Protein AF-A0A285QFI1-F1 (afdb_monomer_lite)

Foldseek 3Di:
DDDPPDDLLDAQLPQWDFDQDPNATWTARPVVRDTANDSQCCCQCVQLVHDPDPRHNDLVVLLLLLLVLLLCLQPQADQPQLCCLQRVVVDPVVVVVVLVSCCVSQQWPCDPPDSSNIHGDSNVLSSSQRSLVPRDPVQVVFAPPPDGSNCLSCQLNDPDDNVVSLVRNVVRCVRGQWDWDWDADPNWTKIFIWGFDPDPDRDIDTLEMDTDPDPVVSSVLSSVVSSVSSCRSVLVVQSVPPNRVRSVVSSVSSVVSRPDPSDPDPPPPVVVVVPPDDD

Radius of gyration: 21.51 Å; chains: 1; bounding box: 50×77×57 Å

Sequence (279 aa):
MRREHIDHELPWGYWLRAQLVDGKPMLVDDETGERWATLRQAFWCGRLGMPDGFNAPPDAQLELLHAVLALRARRGTIDSREERSDLFEGSWLFRANFLDWLGGVGILTAPPDVYHKAELTPEGWSALAMLHATRPDAVKTRRPSGMTVQDLVSLGLGPDPREERLAEVERVVAGWDAAFLRQVDAGRHSVVLVERGRGPVPTRQTVWALAFAAERERDDFYEWLCVRLDRWHAWSEHASSYNSRELTHKLLVVLASSLQPSGIDRPAMVEALGRAAPP

Structure (mmCIF, N/CA/C/O backbone):
data_AF-A0A285QFI1-F1
#
_entry.id   AF-A0A285QFI1-F1
#
loop_
_atom_site.group_PDB
_atom_site.id
_atom_site.type_symbol
_atom_site.label_atom_id
_atom_site.label_alt_id
_atom_site.label_comp_id
_atom_site.label_asym_id
_atom_site.label_entity_id
_atom_site.label_seq_id
_atom_site.pdbx_PDB_ins_code
_atom_site.Cartn_x
_atom_site.Cartn_y
_atom_site.Cartn_z
_atom_site.occupancy
_atom_site.B_iso_or_equiv
_atom_site.auth_seq_id
_atom_site.auth_comp_id
_atom_site.auth_asym_id
_atom_site.auth_atom_id
_atom_site.pdbx_PDB_model_num
ATOM 1 N N . MET A 1 1 ? -11.645 12.578 17.583 1.00 52.38 1 MET A N 1
ATOM 2 C CA . MET A 1 1 ? -11.378 12.904 19.002 1.00 52.38 1 MET A CA 1
ATOM 3 C C . MET A 1 1 ? -10.224 12.011 19.443 1.00 52.38 1 MET A C 1
ATOM 5 O O . MET A 1 1 ? -10.295 10.820 19.166 1.00 52.38 1 MET A O 1
ATOM 9 N N . ARG A 1 2 ? -9.124 12.563 19.972 1.00 60.56 2 ARG A N 1
ATOM 10 C CA . ARG A 1 2 ? -7.959 11.762 20.397 1.00 60.56 2 ARG A CA 1
ATOM 11 C C . ARG A 1 2 ? -8.334 11.013 21.678 1.00 60.56 2 ARG A C 1
ATOM 13 O O . ARG A 1 2 ? -8.903 11.629 22.571 1.00 60.56 2 ARG A O 1
ATOM 20 N N . ARG A 1 3 ? -8.080 9.706 21.733 1.00 71.06 3 ARG A N 1
ATOM 21 C CA . ARG A 1 3 ? -8.341 8.876 22.916 1.00 71.06 3 ARG A CA 1
ATOM 22 C C . ARG A 1 3 ? -7.085 8.890 23.777 1.00 71.06 3 ARG A C 1
ATOM 24 O O . ARG A 1 3 ? -6.055 8.398 23.334 1.00 71.06 3 ARG A O 1
ATOM 31 N N . GLU A 1 4 ? -7.159 9.519 24.944 1.00 73.19 4 GLU A N 1
ATOM 32 C CA . GLU A 1 4 ? -5.987 9.786 25.795 1.00 73.19 4 GLU A CA 1
ATOM 33 C C . GLU A 1 4 ? -5.389 8.518 26.421 1.00 73.19 4 GLU A C 1
ATOM 35 O O . GLU A 1 4 ? -4.234 8.532 26.835 1.00 73.19 4 GLU A O 1
ATOM 40 N N . HIS A 1 5 ? -6.142 7.415 26.444 1.00 79.75 5 HIS A N 1
ATOM 41 C CA . HIS A 1 5 ? -5.705 6.133 26.996 1.00 79.75 5 HIS A CA 1
ATOM 42 C C . HIS A 1 5 ? -4.936 5.236 26.025 1.00 79.75 5 HIS A C 1
ATOM 44 O O . HIS A 1 5 ? -4.428 4.186 26.421 1.00 79.75 5 HIS A O 1
ATOM 50 N N . ILE A 1 6 ? -4.854 5.634 24.753 1.00 82.00 6 ILE A N 1
ATOM 51 C CA . ILE A 1 6 ? -4.163 4.869 23.718 1.00 82.00 6 ILE A CA 1
ATOM 52 C C . ILE A 1 6 ? -2.718 5.351 23.599 1.00 82.00 6 ILE A C 1
ATOM 54 O O . ILE A 1 6 ? -2.450 6.473 23.175 1.00 82.00 6 ILE A O 1
ATOM 58 N N . ASP A 1 7 ? -1.786 4.455 23.898 1.00 84.25 7 ASP A N 1
ATOM 59 C CA . ASP A 1 7 ? -0.372 4.588 23.592 1.00 84.25 7 ASP A CA 1
ATOM 60 C C . ASP A 1 7 ? -0.132 4.275 22.109 1.00 84.25 7 ASP A C 1
ATOM 62 O O . ASP A 1 7 ? -0.308 3.152 21.628 1.00 84.25 7 ASP A O 1
ATOM 66 N N . HIS A 1 8 ? 0.261 5.305 21.372 1.00 82.19 8 HIS A N 1
ATOM 67 C CA . HIS A 1 8 ? 0.477 5.251 19.933 1.00 82.19 8 HIS A CA 1
ATOM 68 C C . HIS A 1 8 ? 1.798 4.580 19.522 1.00 82.19 8 HIS A C 1
ATOM 70 O O . HIS A 1 8 ? 1.987 4.331 18.331 1.00 82.19 8 HIS A O 1
ATOM 76 N N . GLU A 1 9 ? 2.681 4.268 20.476 1.00 82.12 9 GLU A N 1
ATOM 77 C CA . GLU A 1 9 ? 3.918 3.505 20.244 1.00 82.12 9 GLU A CA 1
ATOM 78 C C . GLU A 1 9 ? 3.682 1.984 20.270 1.00 82.12 9 GLU A C 1
ATOM 80 O O . GLU A 1 9 ? 4.528 1.201 19.833 1.00 82.12 9 GLU A O 1
ATOM 85 N N . LEU A 1 10 ? 2.525 1.539 20.770 1.00 85.56 10 LEU A N 1
ATOM 86 C CA . LEU A 1 10 ? 2.178 0.124 20.862 1.00 85.56 10 LEU A CA 1
ATOM 87 C C . LEU A 1 10 ? 1.450 -0.390 19.602 1.00 85.56 10 LEU A C 1
ATOM 89 O O . LEU A 1 10 ? 0.867 0.384 18.828 1.00 85.56 10 LEU A O 1
ATOM 93 N N . PRO A 1 11 ? 1.446 -1.721 19.369 1.00 86.00 11 PRO A N 1
ATOM 94 C CA . PRO A 1 11 ? 0.709 -2.319 18.261 1.00 86.00 11 PRO A CA 1
ATOM 95 C C . PRO A 1 11 ? -0.775 -1.945 18.270 1.00 86.00 11 PRO A C 1
ATOM 97 O O . PRO A 1 11 ? -1.434 -1.932 19.312 1.00 86.00 11 PRO A O 1
ATOM 100 N N . TRP A 1 12 ? -1.321 -1.672 17.087 1.00 90.75 12 TRP A N 1
ATOM 101 C CA . TRP A 1 12 ? -2.686 -1.186 16.958 1.00 90.75 12 TRP A CA 1
ATOM 102 C C . TRP A 1 12 ? -3.686 -2.203 17.508 1.00 90.75 12 TRP A C 1
ATOM 104 O O . TRP A 1 12 ? -3.677 -3.374 17.126 1.00 90.75 12 TRP A O 1
ATOM 114 N N . GLY A 1 13 ? -4.575 -1.736 18.384 1.00 88.12 13 GLY A N 1
ATOM 115 C CA . GLY A 1 13 ? -5.553 -2.572 19.067 1.00 88.12 13 GLY A CA 1
ATOM 116 C C . GLY A 1 13 ? -5.040 -3.253 20.338 1.00 88.12 13 GLY A C 1
ATOM 117 O O . GLY A 1 13 ? -5.755 -4.106 20.853 1.00 88.12 13 GLY A O 1
ATOM 118 N N . TYR A 1 14 ? -3.863 -2.896 20.877 1.00 90.00 14 TYR A N 1
ATOM 119 C CA . TYR A 1 14 ? -3.366 -3.473 22.141 1.00 90.00 14 TYR A CA 1
ATOM 120 C C . TYR A 1 14 ? -4.337 -3.276 23.326 1.00 90.00 14 TYR A C 1
ATOM 122 O O . TYR A 1 14 ? -4.347 -4.088 24.252 1.00 90.00 14 TYR A O 1
ATOM 130 N N . TRP A 1 15 ? -5.149 -2.213 23.295 1.00 90.69 15 TRP A N 1
ATOM 131 C CA . TRP A 1 15 ? -6.162 -1.896 24.310 1.00 90.69 15 TRP A CA 1
ATOM 132 C C . TRP A 1 15 ? -7.495 -2.628 24.084 1.00 90.69 15 TRP A C 1
ATOM 134 O O . TRP A 1 15 ? -8.373 -2.579 24.941 1.00 90.69 15 TRP A O 1
ATOM 144 N N . LEU A 1 16 ? -7.667 -3.312 22.947 1.00 93.12 16 LEU A N 1
ATOM 145 C CA . LEU A 1 16 ? -8.897 -4.030 22.624 1.00 93.12 16 LEU A CA 1
ATOM 146 C C . LEU A 1 16 ? -8.868 -5.446 23.203 1.00 93.12 16 LEU A C 1
ATOM 148 O O . LEU A 1 16 ? -7.907 -6.200 23.027 1.00 93.12 16 LEU A O 1
ATOM 152 N N . ARG A 1 17 ? -9.968 -5.849 23.838 1.00 92.81 17 ARG A N 1
ATOM 153 C CA . ARG A 1 17 ? -10.174 -7.214 24.332 1.00 92.81 17 ARG A CA 1
ATOM 154 C C . ARG A 1 17 ? -11.176 -7.958 23.469 1.00 92.81 17 ARG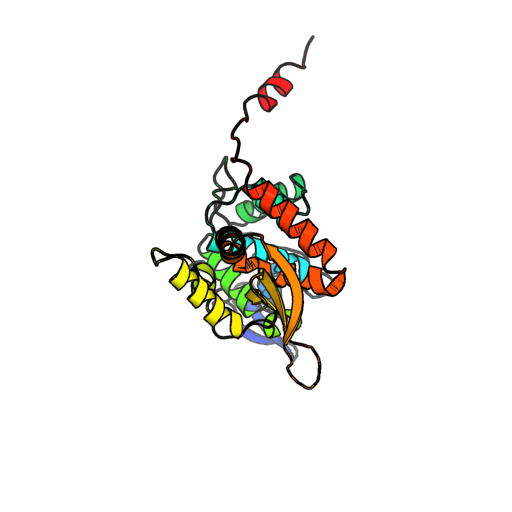 A C 1
ATOM 156 O O . ARG A 1 17 ? -12.244 -7.444 23.155 1.00 92.81 17 ARG A O 1
ATOM 163 N N . ALA A 1 18 ? -10.853 -9.200 23.123 1.00 92.69 18 ALA A N 1
ATOM 164 C CA . ALA A 1 18 ? -11.824 -10.104 22.526 1.00 92.69 18 ALA A CA 1
ATOM 165 C C . ALA A 1 18 ? -12.779 -10.612 23.616 1.00 92.69 18 ALA A C 1
ATOM 167 O O . ALA A 1 18 ? -12.343 -11.250 24.575 1.00 92.69 18 ALA A O 1
ATOM 168 N N . GLN A 1 19 ? -14.073 -10.337 23.467 1.00 93.12 19 GLN A N 1
ATOM 169 C CA . GLN A 1 19 ? -15.119 -10.763 24.396 1.00 93.12 19 GLN A CA 1
ATOM 170 C C . GLN A 1 19 ? -16.313 -11.344 23.634 1.00 93.12 19 GLN A C 1
ATOM 172 O O . GLN A 1 19 ? -16.557 -11.002 22.478 1.00 93.12 19 GLN A O 1
ATOM 177 N N . LEU A 1 20 ? -17.078 -12.223 24.283 1.00 91.62 20 LEU A N 1
ATOM 178 C CA . LEU A 1 20 ? -18.355 -12.693 23.750 1.00 91.62 20 LEU A CA 1
ATOM 179 C C . LEU A 1 20 ? -19.467 -11.736 24.182 1.00 91.62 20 LEU A C 1
ATOM 181 O O . LEU A 1 20 ? -19.766 -11.622 25.367 1.00 91.62 20 LEU A O 1
ATOM 185 N N . VAL A 1 21 ? -20.101 -11.089 23.210 1.00 86.88 21 VAL A N 1
ATOM 186 C CA . VAL A 1 21 ? -21.247 -10.197 23.409 1.00 86.88 21 VAL A CA 1
ATOM 187 C C . VAL A 1 21 ? -22.411 -10.770 22.616 1.00 86.88 21 VAL A C 1
ATOM 189 O O . VAL A 1 21 ? -22.289 -10.984 21.411 1.00 86.88 21 VAL A O 1
ATOM 192 N N . ASP A 1 22 ? -23.514 -11.091 23.293 1.00 88.88 22 ASP A N 1
ATOM 193 C CA . ASP A 1 22 ? -24.689 -11.740 22.691 1.00 88.88 22 ASP A CA 1
ATOM 194 C C . ASP A 1 22 ? -24.331 -12.999 21.873 1.00 88.88 22 ASP A C 1
ATOM 196 O O . ASP A 1 22 ? -24.860 -13.258 20.791 1.00 88.88 22 ASP A O 1
ATOM 200 N N . GLY A 1 23 ? -23.365 -13.776 22.380 1.00 88.75 23 GLY A N 1
ATOM 201 C CA . GLY A 1 23 ? -22.870 -15.000 21.743 1.00 88.75 23 GLY A CA 1
ATOM 202 C C . GLY A 1 23 ? -21.947 -14.784 20.537 1.00 88.75 23 GLY A C 1
ATOM 203 O O . GLY A 1 23 ? -21.565 -15.762 19.897 1.00 88.75 23 GLY A O 1
ATOM 204 N N . LYS A 1 24 ? -21.564 -13.541 20.219 1.00 88.38 24 LYS A N 1
ATOM 205 C CA . LYS A 1 24 ? -20.667 -13.212 19.101 1.00 88.38 24 LYS A CA 1
ATOM 206 C C . LYS A 1 24 ? -19.325 -12.668 19.605 1.00 88.38 24 LYS A C 1
ATOM 208 O O . LYS A 1 24 ? -19.320 -11.853 20.527 1.00 88.38 24 LYS A O 1
ATOM 213 N N . PRO A 1 25 ? -18.189 -13.079 19.012 1.00 91.12 25 PRO A N 1
ATOM 214 C CA . PRO A 1 25 ? -16.888 -12.525 19.366 1.00 91.12 25 PRO A CA 1
ATOM 215 C C . PRO A 1 25 ? -16.797 -11.081 18.875 1.00 91.12 25 PRO A C 1
ATOM 217 O O . PRO A 1 25 ? -16.878 -10.838 17.676 1.00 91.12 25 PRO A O 1
ATOM 220 N N . MET A 1 26 ? -16.628 -10.141 19.798 1.00 93.44 26 MET A N 1
ATOM 221 C CA . MET A 1 26 ? -16.461 -8.712 19.544 1.00 93.44 26 MET A CA 1
ATOM 222 C C . MET A 1 26 ? -15.136 -8.233 20.135 1.00 93.44 26 MET A C 1
ATOM 224 O O . MET A 1 26 ? -14.655 -8.768 21.134 1.00 93.44 26 MET A O 1
ATOM 228 N N . LEU A 1 27 ? -14.564 -7.200 19.529 1.00 93.94 27 LEU A N 1
ATOM 229 C CA . LEU A 1 27 ? -13.494 -6.409 20.120 1.00 93.94 27 LEU A CA 1
ATOM 230 C C . LEU A 1 27 ? -14.120 -5.306 20.960 1.00 93.94 27 LEU A C 1
ATOM 232 O O . LEU A 1 27 ? -14.958 -4.563 20.452 1.00 93.94 27 LEU A O 1
ATOM 236 N N . VAL A 1 28 ? -13.715 -5.216 22.220 1.00 93.50 28 VAL A N 1
ATOM 237 C CA . VAL A 1 28 ? -14.240 -4.264 23.197 1.00 93.50 28 VAL A CA 1
ATOM 238 C C . VAL A 1 28 ? -13.109 -3.364 23.673 1.00 93.50 28 VAL A C 1
ATOM 240 O O . VAL A 1 28 ? -12.028 -3.854 24.002 1.00 93.50 28 VAL A O 1
ATOM 243 N N . ASP A 1 29 ? -13.353 -2.058 23.680 1.00 93.31 29 ASP A N 1
ATOM 244 C CA . ASP A 1 29 ? -12.525 -1.090 24.402 1.00 93.31 29 ASP A CA 1
ATOM 245 C C . ASP A 1 29 ? -13.041 -1.043 25.845 1.00 93.31 29 ASP A C 1
ATOM 247 O O . ASP A 1 29 ? -14.157 -0.584 26.083 1.00 93.31 29 ASP A O 1
ATOM 251 N N . ASP A 1 30 ? -12.276 -1.589 26.795 1.00 85.94 30 ASP A N 1
ATOM 252 C CA . ASP A 1 30 ? -12.717 -1.709 28.194 1.00 85.94 30 ASP A CA 1
ATOM 253 C C . ASP A 1 30 ? -12.947 -0.336 28.851 1.00 85.94 30 ASP A C 1
ATOM 255 O O . ASP A 1 30 ? -13.728 -0.235 29.798 1.00 85.94 30 ASP A O 1
ATOM 259 N N . GLU A 1 31 ? -12.306 0.722 28.347 1.00 88.31 31 GLU A N 1
ATOM 260 C CA . GLU A 1 31 ? -12.436 2.067 28.907 1.00 88.31 31 GLU A CA 1
ATOM 261 C C . GLU A 1 31 ? -13.671 2.805 28.390 1.00 88.31 31 GLU A C 1
ATOM 263 O O . GLU A 1 31 ? -14.352 3.487 29.156 1.00 88.31 31 GLU A O 1
ATOM 268 N N . THR A 1 32 ? -13.990 2.666 27.100 1.00 88.50 32 THR A N 1
ATOM 269 C CA . THR A 1 32 ? -15.147 3.353 26.494 1.00 88.50 32 THR A CA 1
ATOM 270 C C . THR A 1 32 ? -16.403 2.483 26.437 1.00 88.50 32 THR A C 1
ATOM 272 O O . THR A 1 32 ? -17.507 2.998 26.255 1.00 88.50 32 THR A O 1
ATOM 275 N N . GLY A 1 33 ? -16.257 1.163 26.572 1.00 89.62 33 GLY A N 1
ATOM 276 C CA . GLY A 1 33 ? -17.319 0.171 26.404 1.00 89.62 33 GLY A CA 1
ATOM 277 C C . GLY A 1 33 ? -17.759 -0.042 24.952 1.00 89.62 33 GLY A C 1
ATOM 278 O O . GLY A 1 33 ? -18.697 -0.809 24.702 1.00 89.62 33 GLY A O 1
ATOM 279 N N . GLU A 1 34 ? -17.119 0.626 23.991 1.00 91.44 34 GLU A N 1
ATOM 280 C CA . GLU A 1 34 ? -17.427 0.491 22.570 1.00 91.44 34 GLU A CA 1
ATOM 281 C C . GLU A 1 34 ? -17.028 -0.884 22.032 1.00 91.44 34 GLU A C 1
ATOM 283 O O . GLU A 1 34 ? -16.140 -1.560 22.556 1.00 91.44 34 GLU A O 1
ATOM 288 N N . ARG A 1 35 ? -17.723 -1.308 20.971 1.00 93.25 35 ARG A N 1
ATOM 289 C CA . ARG A 1 35 ? -17.657 -2.674 20.454 1.00 93.25 35 ARG A CA 1
ATOM 290 C C . ARG A 1 35 ? -17.563 -2.672 18.941 1.00 93.25 35 ARG A C 1
ATOM 292 O O . ARG A 1 35 ? -18.318 -1.965 18.275 1.00 93.25 35 ARG A O 1
ATOM 299 N N . TRP A 1 36 ? -16.699 -3.523 18.403 1.00 92.81 36 TRP A N 1
ATOM 300 C CA . TRP A 1 36 ? -16.536 -3.691 16.962 1.00 92.81 36 TRP A CA 1
ATOM 301 C C . TRP A 1 36 ? -16.371 -5.158 16.590 1.00 92.81 36 TRP A C 1
ATOM 303 O O . TRP A 1 36 ? -15.784 -5.945 17.330 1.00 92.81 36 TRP A O 1
ATOM 313 N N . ALA A 1 37 ? -16.839 -5.524 15.400 1.00 90.69 37 ALA A N 1
ATOM 314 C CA . ALA A 1 37 ? -16.704 -6.883 14.892 1.00 90.69 37 ALA A CA 1
ATOM 315 C C . ALA A 1 37 ? -15.281 -7.207 14.424 1.00 90.69 37 ALA A C 1
ATOM 317 O O . ALA A 1 37 ? -14.883 -8.369 14.402 1.00 90.69 37 ALA A O 1
ATOM 318 N N . THR A 1 38 ? -14.510 -6.192 14.024 1.00 90.06 38 THR A N 1
ATOM 319 C CA . THR A 1 38 ? -13.165 -6.371 13.466 1.00 90.06 38 THR A CA 1
ATOM 320 C C . THR A 1 38 ? -12.232 -5.224 13.845 1.00 90.06 38 THR A C 1
ATOM 322 O O . THR A 1 38 ? -12.682 -4.108 14.111 1.00 90.06 38 THR A O 1
ATOM 325 N N . LEU A 1 39 ? -10.916 -5.471 13.790 1.00 91.88 39 LEU A N 1
ATOM 326 C CA . LEU A 1 39 ? -9.893 -4.430 13.971 1.00 91.88 39 LEU A CA 1
ATOM 327 C C . LEU A 1 39 ? -10.041 -3.295 12.947 1.00 91.88 39 LEU A C 1
ATOM 329 O O . LEU A 1 39 ? -9.877 -2.126 13.287 1.00 91.88 39 LEU A O 1
ATOM 333 N N . ARG A 1 40 ? -10.408 -3.631 11.703 1.00 92.06 40 ARG A N 1
ATOM 334 C CA . ARG A 1 40 ? -10.660 -2.651 10.635 1.00 92.06 40 ARG A CA 1
ATOM 335 C C . ARG A 1 40 ? -11.841 -1.749 10.966 1.00 92.06 40 ARG A C 1
ATOM 337 O O . ARG A 1 40 ? -11.764 -0.548 10.735 1.00 92.06 40 ARG A O 1
ATOM 344 N N . GLN A 1 41 ? -12.910 -2.305 11.536 1.00 91.56 41 GLN A N 1
ATOM 345 C CA . GLN A 1 41 ? -14.068 -1.523 11.964 1.00 91.56 41 GLN A CA 1
ATOM 346 C C . GLN A 1 41 ? -13.741 -0.656 13.188 1.00 91.56 41 GLN A C 1
ATOM 348 O O . GLN A 1 41 ? -14.123 0.511 13.205 1.00 91.56 41 GLN A O 1
ATOM 353 N N . ALA A 1 42 ? -12.985 -1.179 14.160 1.00 93.12 42 ALA A N 1
ATOM 354 C CA . ALA A 1 42 ? -12.505 -0.396 15.303 1.00 93.12 42 ALA A CA 1
ATOM 355 C C . ALA A 1 42 ? -11.642 0.791 14.855 1.00 93.12 42 ALA A C 1
ATOM 357 O O . ALA A 1 42 ? -11.798 1.909 15.341 1.00 93.12 42 ALA A O 1
ATOM 358 N N . PHE A 1 43 ? -10.778 0.575 13.862 1.00 93.88 43 PHE A N 1
ATOM 359 C CA . PHE A 1 43 ? -9.987 1.642 13.268 1.00 93.88 43 PHE A CA 1
ATOM 360 C C . PHE A 1 43 ? -10.854 2.658 12.510 1.00 93.88 43 PHE A C 1
ATOM 362 O O . PHE A 1 43 ? -10.807 3.849 12.799 1.00 93.88 43 PHE A O 1
ATOM 369 N N . TRP A 1 44 ? -11.687 2.199 11.577 1.00 93.50 44 TRP A N 1
ATOM 370 C CA . TRP A 1 44 ? -12.500 3.071 10.730 1.00 93.50 44 TRP A CA 1
ATOM 371 C C . TRP A 1 44 ? -13.548 3.865 11.522 1.00 93.50 44 TRP A C 1
ATOM 373 O O . TRP A 1 44 ? -13.586 5.092 11.464 1.00 93.50 44 TRP A O 1
ATOM 383 N N . CYS A 1 45 ? -14.369 3.172 12.308 1.00 92.00 45 CYS A N 1
ATOM 384 C CA . CYS A 1 45 ? -15.479 3.788 13.029 1.00 92.00 45 CYS A CA 1
ATOM 385 C C . CYS A 1 45 ? -15.012 4.393 14.350 1.00 92.00 45 CYS A C 1
ATOM 387 O O . CYS A 1 45 ? -15.291 5.552 14.638 1.00 92.00 45 CYS A O 1
ATOM 389 N N . GLY A 1 46 ? -14.267 3.619 15.142 1.00 91.12 46 GLY A N 1
ATOM 390 C CA . GLY A 1 46 ? -13.847 4.035 16.478 1.00 91.12 46 GLY A CA 1
ATOM 391 C C . GLY A 1 46 ? -12.759 5.105 16.452 1.00 91.12 46 GLY A C 1
ATOM 392 O O . GLY A 1 46 ? -12.899 6.153 17.087 1.00 91.12 46 GLY A O 1
ATOM 393 N N . ARG A 1 47 ? -11.667 4.860 15.718 1.00 92.06 47 ARG A N 1
ATOM 394 C CA . ARG A 1 47 ? -10.512 5.768 15.710 1.00 92.06 47 ARG A CA 1
ATOM 395 C C . ARG A 1 47 ? -10.639 6.923 14.723 1.00 92.06 47 ARG A C 1
ATOM 397 O O . ARG A 1 47 ? -10.287 8.054 15.071 1.00 92.06 47 ARG A O 1
ATOM 404 N N . LEU A 1 48 ? -11.070 6.655 13.494 1.00 92.12 48 LEU A N 1
ATOM 405 C CA . LEU A 1 48 ? -11.185 7.689 12.463 1.00 92.12 48 LEU A CA 1
ATOM 406 C C . LEU A 1 48 ? -12.528 8.431 12.522 1.00 92.12 48 LEU A C 1
ATOM 408 O O . LEU A 1 48 ? -12.654 9.485 11.902 1.00 92.12 48 LEU A O 1
ATOM 412 N N . GLY A 1 49 ? -13.501 7.929 13.293 1.00 90.12 49 GLY A N 1
ATOM 413 C CA . GLY A 1 49 ? -14.822 8.546 13.431 1.00 90.12 49 GLY A CA 1
ATOM 414 C C . GLY A 1 49 ? -15.665 8.457 12.160 1.00 90.12 49 GLY A C 1
ATOM 415 O O . GLY A 1 49 ? -16.56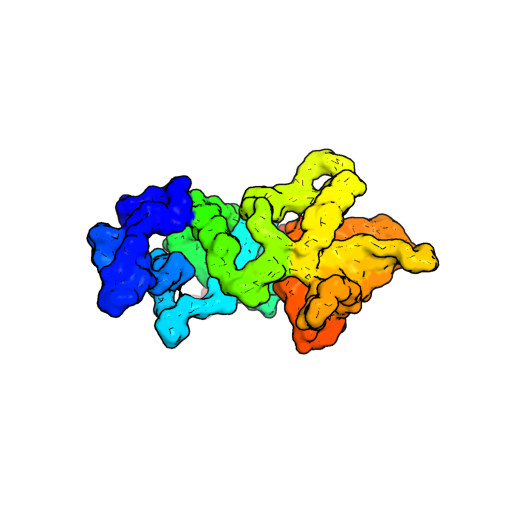2 9.274 11.963 1.00 90.12 49 GLY A O 1
ATOM 416 N N . MET A 1 50 ? -15.347 7.515 11.271 1.00 91.44 50 MET A N 1
ATOM 417 C CA . MET A 1 50 ? -16.019 7.377 9.985 1.00 91.44 50 MET A CA 1
ATOM 418 C C . MET A 1 50 ? -17.273 6.503 10.115 1.00 91.44 50 MET A C 1
ATOM 420 O O . MET A 1 50 ? -17.271 5.537 10.878 1.00 91.44 50 MET A O 1
ATOM 424 N N . PRO A 1 51 ? -18.343 6.788 9.359 1.00 88.00 51 PRO A N 1
ATOM 425 C CA . PRO A 1 51 ? -19.516 5.923 9.340 1.00 88.00 51 PRO A CA 1
ATOM 426 C C . PRO A 1 51 ? -19.184 4.576 8.687 1.00 88.00 51 PRO A C 1
ATOM 428 O O . PRO A 1 51 ? -18.354 4.506 7.772 1.00 88.00 51 PRO A O 1
ATOM 431 N N . ASP A 1 52 ? -19.853 3.509 9.122 1.00 81.62 52 ASP A N 1
ATOM 432 C CA . ASP A 1 52 ? -19.836 2.253 8.380 1.00 81.62 52 ASP A CA 1
ATOM 433 C C . ASP A 1 52 ? -20.785 2.309 7.170 1.00 81.62 52 ASP A C 1
ATOM 435 O O . ASP A 1 52 ? -21.740 3.085 7.110 1.00 81.62 52 ASP A O 1
ATOM 439 N N . GLY A 1 53 ? -20.466 1.521 6.144 1.00 64.38 53 GLY A N 1
ATOM 440 C CA . GL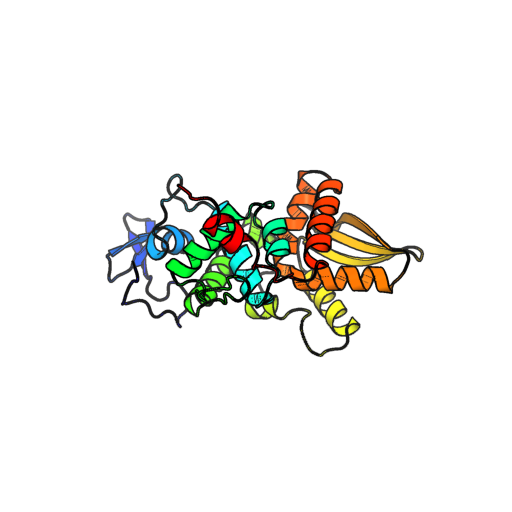Y A 1 53 ? -21.328 1.315 4.990 1.00 64.38 53 GLY A CA 1
ATOM 441 C C . GLY A 1 53 ? -22.003 -0.037 5.136 1.00 64.38 53 GLY A C 1
ATOM 442 O O . GLY A 1 53 ? -21.404 -1.048 4.787 1.00 64.38 53 GLY A O 1
ATOM 443 N N . PHE A 1 54 ? -23.236 -0.068 5.649 1.00 63.88 54 PHE A N 1
ATOM 444 C CA . PHE A 1 54 ? -23.997 -1.309 5.860 1.00 63.88 54 PHE A CA 1
ATOM 445 C C . PHE A 1 54 ? -23.327 -2.289 6.848 1.00 63.88 54 PHE A C 1
ATOM 447 O O . PHE A 1 54 ? -23.161 -3.469 6.541 1.00 63.88 54 PHE A O 1
ATOM 454 N N . ASN A 1 55 ? -22.974 -1.821 8.053 1.00 67.69 55 ASN A N 1
ATOM 455 C CA . ASN A 1 55 ? -22.349 -2.612 9.132 1.00 67.69 55 ASN A CA 1
ATOM 456 C C . ASN A 1 55 ? -20.915 -3.109 8.854 1.00 67.69 55 ASN A C 1
ATOM 458 O O . ASN A 1 55 ? -20.416 -3.982 9.569 1.00 67.69 55 ASN A O 1
ATOM 462 N N . ALA A 1 56 ? -20.234 -2.578 7.837 1.00 72.75 56 ALA A N 1
ATOM 463 C CA . ALA A 1 56 ? -18.831 -2.874 7.566 1.00 72.75 56 ALA A CA 1
ATOM 464 C C . ALA A 1 56 ? -18.079 -1.620 7.093 1.00 72.75 56 ALA A C 1
ATOM 466 O O . ALA A 1 56 ? -18.666 -0.746 6.446 1.00 72.75 56 ALA A O 1
ATOM 467 N N . PRO A 1 57 ? -16.776 -1.494 7.401 1.00 79.81 57 PRO A N 1
ATOM 468 C CA . PRO A 1 57 ? -15.980 -0.419 6.840 1.00 79.81 57 PRO A CA 1
ATOM 469 C C . PRO A 1 57 ? -15.827 -0.606 5.317 1.00 79.81 57 PRO A C 1
ATOM 471 O O . PRO A 1 57 ? -15.678 -1.735 4.847 1.00 79.81 57 PRO A O 1
ATOM 474 N N . PRO A 1 58 ? -15.836 0.481 4.531 1.00 85.88 58 PRO A N 1
ATOM 475 C CA . PRO A 1 58 ? -15.684 0.413 3.083 1.00 85.88 58 PRO A CA 1
ATOM 476 C C . PRO A 1 58 ? -14.264 -0.032 2.705 1.00 85.88 58 PRO A C 1
ATOM 478 O O . PRO A 1 58 ? -13.311 0.747 2.788 1.00 85.88 58 PRO A O 1
ATOM 481 N N . ASP A 1 59 ? -14.119 -1.277 2.240 1.00 84.56 59 ASP A N 1
ATOM 482 C CA . ASP A 1 59 ? -12.811 -1.864 1.919 1.00 84.56 59 ASP A CA 1
ATOM 483 C C . ASP A 1 59 ? -12.019 -1.039 0.904 1.00 84.56 59 ASP A C 1
ATOM 485 O O . ASP A 1 59 ? -10.831 -0.820 1.102 1.00 84.56 59 ASP A O 1
ATOM 489 N N . ALA A 1 60 ? -12.667 -0.490 -0.127 1.00 83.00 60 ALA A N 1
ATOM 490 C CA . ALA A 1 60 ? -11.994 0.356 -1.113 1.00 83.00 60 ALA A CA 1
ATOM 491 C C . ALA A 1 60 ? -11.309 1.584 -0.479 1.00 83.00 60 ALA A C 1
ATOM 493 O O . ALA A 1 60 ? -10.207 1.959 -0.877 1.00 83.00 60 ALA A O 1
ATOM 494 N N . GLN A 1 61 ? -11.926 2.193 0.538 1.00 88.88 61 GLN A N 1
ATOM 495 C CA . GLN A 1 61 ? -11.357 3.357 1.223 1.00 88.88 61 GLN A CA 1
ATOM 496 C C . GLN A 1 61 ? -10.231 2.946 2.175 1.00 88.88 61 GLN A C 1
ATOM 498 O O . GLN A 1 61 ? -9.219 3.640 2.257 1.00 88.88 61 GLN A O 1
ATOM 503 N N . LEU A 1 62 ? -10.358 1.796 2.844 1.00 90.75 62 LEU A N 1
ATOM 504 C CA . LEU A 1 62 ? -9.279 1.234 3.657 1.00 90.75 62 LEU A CA 1
ATOM 505 C C . LEU A 1 62 ? -8.081 0.775 2.814 1.00 90.75 62 LEU A C 1
ATOM 507 O O . LEU A 1 62 ? -6.944 0.908 3.262 1.00 90.75 62 LEU A O 1
ATOM 511 N N . GLU A 1 63 ? -8.302 0.284 1.594 1.00 87.12 63 GLU A N 1
ATOM 512 C CA . GLU A 1 63 ? -7.224 -0.058 0.663 1.00 87.12 63 GLU A CA 1
ATOM 513 C C . GLU A 1 63 ? -6.551 1.192 0.081 1.00 87.12 63 GLU A C 1
ATOM 515 O O . GLU A 1 63 ? -5.325 1.208 -0.038 1.00 87.12 63 GLU A O 1
ATOM 520 N N . LEU A 1 64 ? -7.304 2.265 -0.208 1.00 90.38 64 LEU A N 1
ATOM 521 C CA . LEU A 1 64 ? -6.719 3.570 -0.542 1.00 90.38 64 LEU A CA 1
ATOM 522 C C . LEU A 1 64 ? -5.886 4.111 0.626 1.00 90.38 64 LEU A C 1
ATOM 524 O O . LEU A 1 64 ? -4.761 4.562 0.421 1.00 90.38 64 LEU A O 1
ATOM 528 N N . LEU A 1 65 ? -6.400 4.020 1.854 1.00 93.69 65 LEU A N 1
ATOM 529 C CA . LEU A 1 65 ? -5.670 4.423 3.049 1.00 93.69 65 LEU A CA 1
ATOM 530 C C . LEU A 1 65 ? -4.380 3.613 3.206 1.00 93.69 65 LEU A C 1
ATOM 532 O O . LEU A 1 65 ? -3.307 4.203 3.276 1.00 93.69 65 LEU A O 1
ATOM 536 N N . HIS A 1 66 ? -4.454 2.280 3.170 1.00 91.44 66 HIS A N 1
ATOM 537 C CA . HIS A 1 66 ? -3.274 1.411 3.204 1.00 91.44 66 HIS A CA 1
ATOM 538 C C . HIS A 1 66 ? -2.273 1.775 2.099 1.00 91.44 66 HIS A C 1
ATOM 540 O O . HIS A 1 66 ? -1.078 1.861 2.366 1.00 91.44 66 HIS A O 1
ATOM 546 N N . ALA A 1 67 ? -2.743 2.011 0.870 1.00 88.56 67 ALA A N 1
ATOM 547 C CA . ALA A 1 67 ? -1.900 2.418 -0.248 1.00 88.56 67 ALA A CA 1
ATOM 548 C C . ALA A 1 67 ? -1.160 3.727 0.034 1.00 88.56 67 ALA A C 1
ATOM 550 O O . ALA A 1 67 ? 0.050 3.777 -0.157 1.00 88.56 67 ALA A O 1
ATOM 551 N N . VAL A 1 68 ? -1.856 4.756 0.526 1.00 90.81 68 VAL A N 1
ATOM 552 C CA . VAL A 1 68 ? -1.230 6.025 0.913 1.00 90.81 68 VAL A CA 1
ATOM 553 C C . VAL A 1 68 ? -0.210 5.791 2.026 1.00 90.81 68 VAL A C 1
ATOM 555 O O . VAL A 1 68 ? 0.919 6.243 1.899 1.00 90.81 68 VAL A O 1
ATOM 558 N N . LEU A 1 69 ? -0.529 5.045 3.084 1.00 91.94 69 LEU A N 1
ATOM 559 C CA . LEU A 1 69 ? 0.430 4.828 4.174 1.00 91.94 69 LEU A CA 1
ATOM 560 C C . LEU A 1 69 ? 1.671 4.043 3.711 1.00 91.94 69 LEU A C 1
ATOM 562 O O . LEU A 1 69 ? 2.794 4.445 4.009 1.00 91.94 69 LEU A O 1
ATOM 566 N N . ALA A 1 70 ? 1.489 2.979 2.922 1.00 88.31 70 ALA A N 1
ATOM 567 C CA . ALA A 1 70 ? 2.583 2.176 2.373 1.00 88.31 70 ALA A CA 1
ATOM 568 C C . ALA A 1 70 ? 3.502 3.000 1.458 1.00 88.31 70 ALA A C 1
ATOM 570 O O . ALA A 1 70 ? 4.725 2.875 1.528 1.00 88.31 70 ALA A O 1
ATOM 571 N N . LEU A 1 71 ? 2.917 3.893 0.653 1.00 87.06 71 LEU A N 1
ATOM 572 C CA . LEU A 1 71 ? 3.650 4.818 -0.204 1.00 87.06 71 LEU A CA 1
ATOM 573 C C . LEU A 1 71 ? 4.630 5.673 0.610 1.00 87.06 71 LEU A C 1
ATOM 575 O O . LEU A 1 71 ? 5.791 5.828 0.231 1.00 87.06 71 LEU A O 1
ATOM 579 N N . ARG A 1 72 ? 4.146 6.229 1.728 1.00 87.50 72 ARG A N 1
ATOM 580 C CA . ARG A 1 72 ? 4.887 7.144 2.614 1.00 87.50 72 ARG A CA 1
ATOM 581 C C . ARG A 1 72 ? 5.959 6.390 3.383 1.00 87.50 72 ARG A C 1
ATOM 583 O O . ARG A 1 72 ? 7.099 6.839 3.394 1.00 87.50 72 ARG A O 1
ATOM 590 N N . ALA A 1 73 ? 5.615 5.217 3.915 1.00 86.38 73 ALA A N 1
ATOM 591 C CA . ALA A 1 73 ? 6.558 4.314 4.566 1.00 86.38 73 ALA A CA 1
ATOM 592 C C . ALA A 1 73 ? 7.741 3.962 3.653 1.00 86.38 73 ALA A C 1
ATOM 594 O O . ALA A 1 73 ? 8.888 3.979 4.085 1.00 86.38 73 ALA A O 1
ATOM 595 N N . ARG A 1 74 ? 7.462 3.668 2.376 1.00 83.06 74 ARG A N 1
ATOM 596 C CA . ARG A 1 74 ? 8.470 3.195 1.422 1.00 83.06 74 ARG A CA 1
ATOM 597 C C . ARG A 1 74 ? 9.334 4.300 0.825 1.00 83.06 74 ARG A C 1
ATOM 599 O O . ARG A 1 74 ? 10.499 4.062 0.526 1.00 83.06 74 ARG A O 1
ATOM 606 N N . ARG A 1 75 ? 8.765 5.483 0.586 1.00 74.88 75 ARG A N 1
ATOM 607 C CA . ARG A 1 75 ? 9.402 6.494 -0.277 1.00 74.88 75 ARG A CA 1
ATOM 608 C C . ARG A 1 75 ? 9.711 7.809 0.428 1.00 74.88 75 ARG A C 1
ATOM 610 O O . ARG A 1 75 ? 10.454 8.604 -0.135 1.00 74.88 75 ARG A O 1
ATOM 617 N N . GLY A 1 76 ? 9.194 8.034 1.641 1.00 65.38 76 GLY A N 1
ATOM 618 C CA . GLY A 1 76 ? 9.404 9.255 2.427 1.00 65.38 76 GLY A CA 1
ATOM 619 C C . GLY A 1 76 ? 8.885 10.503 1.708 1.00 65.38 76 GLY A C 1
ATOM 620 O O . GLY A 1 76 ? 7.750 10.924 1.914 1.00 65.38 76 GLY A O 1
ATOM 621 N N . THR A 1 77 ? 9.699 11.058 0.806 1.00 64.75 77 THR A N 1
ATOM 622 C CA . THR A 1 77 ? 9.329 12.168 -0.079 1.00 64.75 77 THR A CA 1
ATOM 623 C C . THR A 1 77 ? 8.829 11.661 -1.426 1.00 64.75 77 THR A C 1
ATOM 625 O O . THR A 1 77 ? 9.516 10.924 -2.127 1.00 64.75 77 THR A O 1
ATOM 628 N N . ILE A 1 78 ? 7.632 12.090 -1.823 1.00 68.38 78 ILE A N 1
ATOM 629 C CA . ILE A 1 78 ? 6.998 11.652 -3.073 1.00 68.38 78 ILE A CA 1
ATOM 630 C C . ILE A 1 78 ? 6.630 12.857 -3.917 1.00 68.38 78 ILE A C 1
ATOM 632 O O . ILE A 1 78 ? 6.022 13.801 -3.411 1.00 68.38 78 ILE A O 1
ATOM 636 N N . ASP A 1 79 ? 6.920 12.802 -5.218 1.00 75.56 79 ASP A N 1
ATOM 637 C CA . ASP A 1 79 ? 6.420 13.820 -6.130 1.00 75.56 79 ASP A CA 1
ATOM 638 C C . ASP A 1 79 ? 4.881 13.864 -6.097 1.00 75.56 79 ASP A C 1
ATOM 640 O O . ASP A 1 79 ? 4.175 12.875 -6.317 1.00 75.56 79 ASP A O 1
ATOM 644 N N . SER A 1 80 ? 4.352 15.053 -5.809 1.00 75.62 80 SER A N 1
ATOM 645 C CA . SER A 1 80 ? 2.914 15.264 -5.636 1.00 75.62 80 SER A CA 1
ATOM 646 C C . SER A 1 80 ? 2.091 14.938 -6.887 1.00 75.62 80 SER A C 1
ATOM 648 O O . SER A 1 80 ? 0.906 14.617 -6.767 1.00 75.62 80 SER A O 1
ATOM 650 N N . ARG A 1 81 ? 2.681 15.028 -8.088 1.00 80.50 81 ARG A N 1
ATOM 651 C CA . ARG A 1 81 ? 2.003 14.729 -9.354 1.00 80.50 81 ARG A CA 1
ATOM 652 C C . ARG A 1 81 ? 1.935 13.233 -9.564 1.00 80.50 81 ARG A C 1
ATOM 654 O O . ARG A 1 81 ? 0.876 12.750 -9.946 1.00 80.50 81 ARG A O 1
ATOM 661 N N . GLU A 1 82 ? 3.015 12.519 -9.277 1.00 85.06 82 GLU A N 1
ATOM 662 C CA . GLU A 1 82 ? 3.029 11.063 -9.350 1.00 85.06 82 GLU A CA 1
ATOM 663 C C . GLU A 1 82 ? 1.972 10.445 -8.428 1.00 85.06 82 GLU A C 1
ATOM 665 O O . GLU A 1 82 ? 1.135 9.671 -8.888 1.00 85.06 82 GLU A O 1
ATOM 670 N N . GLU A 1 83 ? 1.952 10.839 -7.151 1.00 85.69 83 GLU A N 1
ATOM 671 C CA . GLU A 1 83 ? 0.956 10.344 -6.195 1.00 85.69 83 GLU A CA 1
ATOM 672 C C . GLU A 1 83 ? -0.472 10.639 -6.662 1.00 85.69 83 GLU A C 1
ATOM 674 O O . GLU A 1 83 ? -1.348 9.777 -6.602 1.00 85.69 83 GLU A O 1
ATOM 679 N N . ARG A 1 84 ? -0.708 11.860 -7.148 1.00 87.19 84 ARG A N 1
ATOM 680 C CA . ARG A 1 84 ? -2.014 12.279 -7.656 1.00 87.19 84 ARG A CA 1
ATOM 681 C C . ARG A 1 84 ? -2.448 11.428 -8.850 1.00 87.19 84 ARG A C 1
ATOM 683 O O . ARG A 1 84 ? -3.594 10.991 -8.890 1.00 87.19 84 ARG A O 1
ATOM 690 N N . SER A 1 85 ? -1.552 11.195 -9.805 1.00 87.00 85 SER A N 1
ATOM 691 C CA . SER A 1 85 ? -1.814 10.383 -10.996 1.00 87.00 85 SER A CA 1
ATOM 692 C C . SER A 1 85 ? -2.037 8.905 -10.663 1.00 87.00 85 SER A C 1
ATOM 694 O O . SER A 1 85 ? -2.848 8.240 -11.313 1.00 87.00 85 SER A O 1
ATOM 696 N N . ASP A 1 86 ? -1.339 8.372 -9.658 1.00 87.88 86 ASP A N 1
ATOM 697 C CA . ASP A 1 86 ? -1.439 6.958 -9.306 1.00 87.88 86 ASP A CA 1
ATOM 698 C C . ASP A 1 86 ? -2.626 6.648 -8.380 1.00 87.88 86 ASP A C 1
ATOM 700 O O . ASP A 1 86 ? -3.435 5.782 -8.712 1.00 87.88 86 ASP A O 1
ATOM 704 N N . LEU A 1 87 ? -2.771 7.370 -7.265 1.00 89.12 87 LEU A N 1
ATOM 705 C CA . LEU A 1 87 ? -3.733 7.045 -6.200 1.00 89.12 87 LEU A CA 1
ATOM 706 C C . LEU A 1 87 ? -5.047 7.821 -6.260 1.00 89.12 87 LEU A C 1
ATOM 708 O O . LEU A 1 87 ? -6.055 7.344 -5.751 1.00 89.12 87 LEU A O 1
ATOM 712 N N . PHE A 1 88 ? -5.036 9.015 -6.849 1.00 90.06 88 PHE A N 1
ATOM 713 C CA . PHE A 1 88 ? -6.159 9.954 -6.770 1.00 90.06 88 PHE A CA 1
ATOM 714 C C . PHE A 1 88 ? -6.748 10.287 -8.142 1.00 90.06 88 PHE A C 1
ATOM 716 O O . PHE A 1 88 ? -7.384 11.326 -8.295 1.00 90.06 88 PHE A O 1
ATOM 723 N N . GLU A 1 89 ? -6.502 9.442 -9.150 1.00 86.06 89 GLU A N 1
ATOM 724 C CA . GLU A 1 89 ? -7.040 9.589 -10.514 1.00 86.06 89 GLU A CA 1
ATOM 725 C C . GLU A 1 89 ? -6.782 10.974 -11.136 1.00 86.06 89 GLU A C 1
ATOM 727 O O . GLU A 1 89 ? -7.570 11.504 -11.914 1.00 86.06 89 GLU A O 1
ATOM 732 N N . GLY A 1 90 ? -5.672 11.617 -10.769 1.00 86.06 90 GLY A N 1
ATOM 733 C CA . GLY A 1 90 ? -5.357 12.963 -11.237 1.00 86.06 90 GLY A CA 1
ATOM 734 C C . GLY A 1 90 ? -6.033 14.094 -10.444 1.00 86.06 90 GLY A C 1
ATOM 735 O O . GLY A 1 90 ? -5.687 15.257 -10.662 1.00 86.06 90 GLY A O 1
ATOM 736 N N . SER A 1 91 ? -6.924 13.810 -9.492 1.00 89.44 91 SER A N 1
ATOM 737 C CA . SER A 1 91 ? -7.640 14.823 -8.707 1.00 89.44 91 SER A CA 1
ATOM 738 C C . SER A 1 91 ? -6.761 15.453 -7.625 1.00 89.44 91 SER A C 1
ATOM 740 O O . SER A 1 91 ? -6.413 14.834 -6.618 1.00 89.44 91 SER A O 1
ATOM 742 N N . TRP A 1 92 ? -6.411 16.730 -7.813 1.00 86.75 92 TRP A N 1
ATOM 743 C CA . TRP A 1 92 ? -5.659 17.493 -6.812 1.00 86.75 92 TRP A CA 1
ATOM 744 C C . TRP A 1 92 ? -6.480 17.747 -5.545 1.00 86.75 92 TRP A C 1
ATOM 746 O O . TRP A 1 92 ? -5.955 17.572 -4.450 1.00 86.75 92 TRP A O 1
ATOM 756 N N . LEU A 1 93 ? -7.756 18.122 -5.690 1.00 87.38 93 LEU A N 1
ATOM 757 C CA . LEU A 1 93 ? -8.616 18.460 -4.554 1.00 87.38 93 LEU A CA 1
ATOM 758 C C . LEU A 1 93 ? -8.881 17.237 -3.673 1.00 87.38 93 LEU A C 1
ATOM 760 O O . LEU A 1 93 ? -8.801 17.336 -2.453 1.00 87.38 93 LEU A O 1
ATOM 764 N N . PHE A 1 94 ? -9.141 16.076 -4.287 1.00 90.25 94 PHE A N 1
ATOM 765 C CA . PHE A 1 94 ? -9.345 14.846 -3.527 1.00 90.25 94 PHE A CA 1
ATOM 766 C C . PHE A 1 94 ? -8.079 14.461 -2.759 1.00 90.25 94 PHE A C 1
ATOM 768 O O . PHE A 1 94 ? -8.147 14.199 -1.562 1.00 90.25 94 PHE A O 1
ATOM 775 N N . ARG A 1 95 ? -6.914 14.533 -3.416 1.00 89.69 95 ARG A N 1
ATOM 776 C CA . ARG A 1 95 ? -5.622 14.310 -2.764 1.00 89.69 95 ARG A CA 1
ATOM 777 C C . ARG A 1 95 ? -5.388 15.270 -1.595 1.00 89.69 95 ARG A C 1
ATOM 779 O O . ARG A 1 95 ? -5.004 14.816 -0.525 1.00 89.69 95 ARG A O 1
ATOM 786 N N . ALA A 1 96 ? -5.566 16.575 -1.805 1.00 86.75 96 ALA A N 1
ATOM 787 C CA . ALA A 1 96 ? -5.348 17.589 -0.774 1.00 86.75 96 ALA A CA 1
ATOM 788 C C . ALA A 1 96 ? -6.231 17.317 0.448 1.00 86.75 96 ALA A C 1
ATOM 790 O O . ALA A 1 96 ? -5.694 17.052 1.517 1.00 86.75 96 ALA A O 1
ATOM 791 N N . ASN A 1 97 ? -7.547 17.208 0.247 1.00 89.19 97 ASN A N 1
ATOM 792 C CA . ASN A 1 97 ? -8.497 16.932 1.325 1.00 89.19 97 ASN A CA 1
ATOM 793 C C . ASN A 1 97 ? -8.184 15.624 2.067 1.00 89.19 97 ASN A C 1
ATOM 795 O O . ASN A 1 97 ? -8.321 15.559 3.286 1.00 89.19 97 ASN A O 1
ATOM 799 N N . PHE A 1 98 ? -7.765 14.574 1.351 1.00 91.31 98 PHE A N 1
ATOM 800 C CA . PHE A 1 98 ? -7.417 13.294 1.967 1.00 91.31 98 PHE A CA 1
ATOM 801 C C . PHE A 1 98 ? -6.173 13.408 2.859 1.00 91.31 98 PHE A C 1
ATOM 803 O O . PHE A 1 98 ? -6.159 12.880 3.967 1.00 91.31 98 PHE A O 1
ATOM 810 N N . LEU A 1 99 ? -5.137 14.118 2.405 1.00 89.62 99 LEU A N 1
ATOM 811 C CA . LEU A 1 99 ? -3.914 14.322 3.187 1.00 89.62 99 LEU A CA 1
ATOM 812 C C . LEU A 1 99 ? -4.124 15.312 4.343 1.00 89.62 99 LEU A C 1
ATOM 814 O O . LEU A 1 99 ? -3.618 15.057 5.434 1.00 89.62 99 LEU A O 1
ATOM 818 N N . ASP A 1 100 ? -4.914 16.372 4.138 1.00 88.25 100 ASP A N 1
ATOM 819 C CA . ASP A 1 100 ? -5.357 17.294 5.194 1.00 88.25 100 ASP A CA 1
ATOM 820 C C . ASP A 1 100 ? -6.096 16.529 6.297 1.00 88.25 100 ASP A C 1
ATOM 822 O O . ASP A 1 100 ? -5.811 16.695 7.483 1.00 88.25 100 ASP A O 1
ATOM 826 N N . TRP A 1 101 ? -7.011 15.636 5.910 1.00 91.88 101 TRP A N 1
ATOM 827 C CA . TRP A 1 101 ? -7.728 14.780 6.847 1.00 91.88 101 TRP A CA 1
ATOM 828 C C . TRP A 1 101 ? -6.775 13.876 7.635 1.00 91.88 101 TRP A C 1
ATOM 830 O O . TRP A 1 101 ? -6.845 13.866 8.863 1.00 91.88 101 TRP A O 1
ATOM 840 N N . LEU A 1 102 ? -5.848 13.175 6.970 1.00 93.00 102 LEU A N 1
ATOM 841 C CA . LEU A 1 102 ? -4.876 12.302 7.643 1.00 93.00 102 LEU A CA 1
ATOM 842 C C . LEU A 1 102 ? -3.931 13.050 8.589 1.00 93.00 102 LEU A C 1
ATOM 844 O O . LEU A 1 102 ? -3.602 12.523 9.657 1.00 93.00 102 LEU A O 1
ATOM 848 N N . GLY A 1 103 ? -3.519 14.265 8.224 1.00 91.44 103 GLY A N 1
ATOM 849 C CA . GLY A 1 103 ? -2.770 15.155 9.109 1.00 91.44 103 GLY A CA 1
ATOM 850 C C . GLY A 1 103 ? -3.613 15.604 10.304 1.00 91.44 103 GLY A C 1
ATOM 851 O O . GLY A 1 103 ? -3.177 15.497 11.448 1.00 91.44 103 GLY A O 1
ATOM 852 N N . GLY A 1 104 ? -4.859 16.017 10.059 1.00 89.81 104 GLY A N 1
ATOM 853 C CA . GLY A 1 104 ? -5.800 16.450 11.092 1.00 89.81 104 GLY A CA 1
ATOM 854 C C . GLY A 1 104 ? -6.164 15.353 12.097 1.00 89.81 104 GLY A C 1
ATOM 855 O O . GLY A 1 104 ? -6.338 15.638 13.282 1.00 89.81 104 GLY A O 1
ATOM 856 N N . VAL A 1 105 ? -6.228 14.089 11.662 1.00 91.31 105 VAL A N 1
ATOM 857 C CA . VAL A 1 105 ? -6.428 12.944 12.567 1.00 91.31 105 VAL A CA 1
ATOM 858 C C . VAL A 1 105 ? -5.128 12.400 13.164 1.00 91.31 105 VAL A C 1
ATOM 860 O O . VAL A 1 105 ? -5.203 11.477 13.9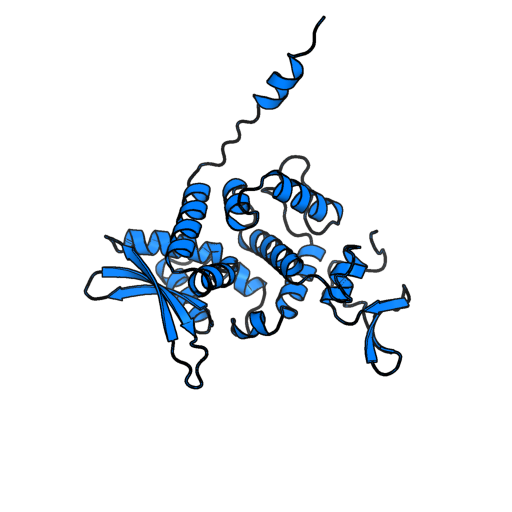70 1.00 91.31 105 VAL A O 1
ATOM 863 N N . GLY A 1 106 ? -3.958 12.950 12.820 1.00 91.25 106 GLY A N 1
ATOM 864 C CA . GLY A 1 106 ? -2.665 12.593 13.417 1.00 91.25 106 GLY A CA 1
ATOM 865 C C . GLY A 1 106 ? -2.032 11.290 12.915 1.00 91.25 106 GLY A C 1
ATOM 866 O O . GLY A 1 106 ? -1.138 10.764 13.573 1.00 91.25 106 GLY A O 1
ATOM 867 N N . ILE A 1 107 ? -2.476 10.767 11.770 1.00 93.44 107 ILE A N 1
ATOM 868 C CA . ILE A 1 107 ? -1.878 9.584 11.119 1.00 93.44 107 ILE A CA 1
ATOM 869 C C . ILE A 1 107 ? -0.618 9.967 10.335 1.00 93.44 107 ILE A C 1
ATOM 871 O O . ILE A 1 107 ? 0.336 9.192 10.244 1.00 93.44 107 ILE A O 1
ATOM 875 N N . LEU A 1 108 ? -0.615 11.179 9.783 1.00 91.75 108 LEU A N 1
ATOM 876 C CA . LEU A 1 108 ? 0.544 11.784 9.146 1.00 91.75 108 LEU A CA 1
ATOM 877 C C . LEU A 1 108 ? 1.043 12.967 9.968 1.00 91.75 108 LEU A C 1
ATOM 879 O O . LEU A 1 108 ? 0.264 13.648 10.638 1.00 91.75 108 LEU A O 1
ATOM 883 N N . THR A 1 109 ? 2.339 13.250 9.870 1.00 88.94 109 THR A N 1
ATOM 884 C CA . THR A 1 109 ? 2.852 14.561 10.254 1.00 88.94 109 THR A CA 1
ATOM 885 C C . THR A 1 109 ? 2.213 15.613 9.341 1.00 88.94 109 THR A C 1
ATOM 887 O O . THR A 1 109 ? 2.066 15.401 8.135 1.00 88.94 109 THR A O 1
ATOM 890 N N . ALA A 1 110 ? 1.792 16.742 9.914 1.00 70.06 110 ALA A N 1
ATOM 891 C CA . ALA A 1 110 ? 1.169 17.846 9.184 1.00 70.06 110 ALA A CA 1
ATOM 892 C C . ALA A 1 110 ? 2.149 19.030 9.078 1.00 70.06 110 ALA A C 1
ATOM 894 O O . ALA A 1 110 ? 1.994 20.017 9.801 1.00 70.06 110 ALA A O 1
ATOM 895 N N . PRO A 1 111 ? 3.209 18.945 8.246 1.00 67.75 111 PRO A N 1
ATOM 896 C CA . PRO A 1 111 ? 4.098 20.078 8.049 1.00 67.75 111 PRO A CA 1
ATOM 897 C C . PRO A 1 111 ? 3.312 21.227 7.384 1.00 67.75 111 PRO A C 1
ATOM 899 O O . PRO A 1 111 ? 2.649 20.974 6.375 1.00 67.75 111 PRO A O 1
ATOM 902 N N . PRO A 1 112 ? 3.411 22.474 7.890 1.00 56.66 112 PRO A N 1
ATOM 903 C CA . PRO A 1 112 ? 2.552 23.601 7.501 1.00 56.66 112 PRO A CA 1
ATOM 904 C C . PRO A 1 112 ? 2.441 23.878 5.995 1.00 56.66 112 PRO A C 1
ATOM 906 O O . PRO A 1 112 ? 1.409 24.361 5.547 1.00 56.66 112 PRO A O 1
ATOM 909 N N . ASP A 1 113 ? 3.465 23.533 5.207 1.00 59.41 113 ASP A N 1
ATOM 910 C CA . ASP A 1 113 ? 3.558 23.966 3.807 1.00 59.41 113 ASP A CA 1
ATOM 911 C C . ASP A 1 113 ? 3.791 22.829 2.798 1.00 59.41 113 ASP A C 1
ATOM 913 O O . ASP A 1 113 ? 3.941 23.085 1.598 1.00 59.41 113 ASP A O 1
ATOM 917 N N . VAL A 1 114 ? 3.885 21.563 3.240 1.00 67.31 114 VAL A N 1
ATOM 918 C CA . VAL A 1 114 ? 4.514 20.531 2.399 1.00 67.31 114 VAL A CA 1
ATOM 919 C C . VAL A 1 114 ? 4.033 19.087 2.630 1.00 67.31 114 VAL A C 1
ATOM 921 O O . VAL A 1 114 ? 4.786 18.235 3.092 1.00 67.31 114 VAL A O 1
ATOM 924 N N . TYR A 1 115 ? 2.824 18.733 2.182 1.00 69.00 115 TYR A N 1
ATOM 925 C CA . TYR A 1 115 ? 2.332 17.340 2.258 1.00 69.00 115 TYR A CA 1
ATOM 926 C C . TYR A 1 115 ? 3.172 16.293 1.508 1.00 69.00 115 TYR A C 1
ATOM 928 O O . TYR A 1 115 ? 3.043 15.096 1.758 1.00 69.00 115 TYR A O 1
ATOM 936 N N . HIS A 1 116 ? 4.039 16.694 0.572 1.00 69.62 116 HIS A N 1
ATOM 937 C CA . HIS A 1 116 ? 4.976 15.745 -0.039 1.00 69.62 116 HIS A CA 1
ATOM 938 C C . HIS A 1 116 ? 6.078 15.278 0.926 1.00 69.62 116 HIS A C 1
ATOM 940 O O . HIS A 1 116 ? 6.707 14.265 0.643 1.00 69.62 116 HIS A O 1
ATOM 946 N N . LYS A 1 117 ? 6.273 15.987 2.047 1.00 75.81 117 LYS A N 1
ATOM 947 C CA . LYS A 1 117 ? 7.168 15.638 3.162 1.00 75.81 117 LYS A CA 1
ATOM 948 C C . LYS A 1 117 ? 6.414 15.087 4.377 1.00 75.81 117 LYS A C 1
ATOM 950 O O . LYS A 1 117 ? 7.003 14.955 5.440 1.00 75.81 117 LYS A O 1
ATOM 955 N N . ALA A 1 118 ? 5.108 14.847 4.255 1.00 83.31 118 ALA A N 1
ATOM 956 C CA . ALA A 1 118 ? 4.346 14.239 5.333 1.00 83.31 118 ALA A CA 1
ATOM 957 C C . ALA A 1 118 ? 4.825 12.796 5.539 1.00 83.31 118 ALA A C 1
ATOM 959 O O . ALA A 1 118 ? 4.851 11.999 4.597 1.00 83.31 118 ALA A O 1
ATOM 960 N N . GLU A 1 119 ? 5.185 12.483 6.774 1.00 88.06 119 GLU A N 1
ATOM 961 C CA . GLU A 1 119 ? 5.678 11.179 7.209 1.00 88.06 119 GLU A CA 1
ATOM 962 C C . GLU A 1 119 ? 4.623 10.488 8.071 1.00 88.06 119 GLU A C 1
ATOM 964 O O . GLU A 1 119 ? 3.705 11.129 8.587 1.00 88.06 119 GLU A O 1
ATOM 969 N N . LEU A 1 120 ? 4.740 9.170 8.230 1.00 91.44 120 LEU A N 1
ATOM 970 C CA . LEU A 1 120 ? 3.894 8.430 9.160 1.00 91.44 120 LEU A CA 1
ATOM 971 C C . LEU A 1 120 ? 4.254 8.797 10.601 1.00 91.44 120 LEU A C 1
ATOM 973 O O . LEU A 1 120 ? 5.425 8.787 10.976 1.00 91.44 120 LEU A O 1
ATOM 977 N N . THR A 1 121 ? 3.241 9.065 11.421 1.00 92.12 121 THR A N 1
ATOM 978 C CA . THR A 1 121 ? 3.409 9.091 12.881 1.00 92.12 121 THR A CA 1
ATOM 979 C C . THR A 1 121 ? 3.594 7.660 13.417 1.00 92.12 121 THR A C 1
ATOM 981 O O . THR A 1 121 ? 3.337 6.703 12.677 1.00 92.12 121 THR A O 1
ATOM 984 N N . PRO A 1 122 ? 3.997 7.463 14.688 1.00 91.31 122 PRO A N 1
ATOM 985 C CA . PRO A 1 122 ? 4.021 6.133 15.315 1.00 91.31 122 PRO A CA 1
ATOM 986 C C . PRO A 1 122 ? 2.683 5.394 15.174 1.00 91.31 122 PRO A C 1
ATOM 988 O O . PRO A 1 122 ? 2.624 4.240 14.743 1.00 91.31 122 PRO A O 1
ATOM 991 N N . GLU A 1 123 ? 1.581 6.121 15.373 1.00 92.56 123 GLU A N 1
ATOM 992 C CA . GLU A 1 123 ? 0.239 5.604 15.131 1.00 92.56 123 GLU A CA 1
ATOM 993 C C . GLU A 1 123 ? 0.006 5.241 13.659 1.00 92.56 123 GLU A C 1
ATOM 995 O O . GLU A 1 123 ? -0.586 4.203 13.371 1.00 92.56 123 GLU A O 1
ATOM 1000 N N . GLY A 1 124 ? 0.482 6.059 12.715 1.00 93.31 124 GLY A N 1
ATOM 1001 C CA . GLY A 1 124 ? 0.400 5.769 11.284 1.00 93.31 124 GLY A CA 1
ATOM 1002 C C . GLY A 1 124 ? 1.144 4.492 10.884 1.00 93.31 124 GLY A C 1
ATOM 1003 O O . GLY A 1 124 ? 0.626 3.708 10.086 1.00 93.31 124 GLY A O 1
ATOM 1004 N N . TRP A 1 125 ? 2.313 4.234 11.476 1.00 91.75 125 TRP A N 1
ATOM 1005 C CA . TRP A 1 125 ? 3.046 2.974 11.310 1.00 91.75 125 TRP A CA 1
ATOM 1006 C C . TRP A 1 125 ? 2.277 1.782 11.880 1.00 91.75 125 TRP A C 1
ATOM 1008 O O . TRP A 1 125 ? 2.117 0.761 11.205 1.00 91.75 125 TRP A O 1
ATOM 1018 N N . SER A 1 126 ? 1.753 1.929 13.095 1.00 91.31 126 SER A N 1
ATOM 1019 C CA . SER A 1 126 ? 0.954 0.906 13.770 1.00 91.31 126 SER A CA 1
ATOM 1020 C C . SER A 1 126 ? -0.328 0.576 12.983 1.00 91.31 126 SER A C 1
ATOM 1022 O O . SER A 1 126 ? -0.657 -0.593 12.747 1.00 91.31 126 SER A O 1
ATOM 1024 N N . ALA A 1 127 ? -1.006 1.603 12.462 1.00 93.50 127 ALA A N 1
ATOM 1025 C CA . ALA A 1 127 ? -2.171 1.473 11.596 1.00 93.50 127 ALA A CA 1
ATOM 1026 C C . ALA A 1 127 ? -1.827 0.800 10.260 1.00 93.50 127 ALA A C 1
ATOM 1028 O O . ALA A 1 127 ? -2.567 -0.082 9.826 1.00 93.50 127 ALA A O 1
ATOM 1029 N N . LEU A 1 128 ? -0.704 1.151 9.619 1.00 92.25 128 LEU A N 1
ATOM 1030 C CA . LEU A 1 128 ? -0.240 0.483 8.398 1.00 92.25 128 LEU A CA 1
ATOM 1031 C C . LEU A 1 128 ? -0.000 -1.012 8.642 1.00 92.25 128 LEU A C 1
ATOM 1033 O O . LEU A 1 128 ? -0.486 -1.834 7.865 1.00 92.25 128 LEU A O 1
ATOM 1037 N N . ALA A 1 129 ? 0.686 -1.373 9.728 1.00 89.00 129 ALA A N 1
ATOM 1038 C CA . ALA A 1 129 ? 0.925 -2.767 10.095 1.00 89.00 129 ALA A CA 1
ATOM 1039 C C . ALA A 1 129 ? -0.385 -3.540 10.306 1.00 89.00 129 ALA A C 1
ATOM 1041 O O . ALA A 1 129 ? -0.552 -4.635 9.762 1.00 89.00 129 ALA A O 1
ATOM 1042 N N . MET A 1 130 ? -1.353 -2.956 11.019 1.00 91.75 130 MET A N 1
ATOM 1043 C CA . MET A 1 130 ? -2.663 -3.580 11.202 1.00 91.75 130 MET A CA 1
ATOM 1044 C C . MET A 1 130 ? -3.443 -3.693 9.894 1.00 91.75 130 MET A C 1
ATOM 1046 O O . MET A 1 130 ? -3.982 -4.762 9.604 1.00 91.75 130 MET A O 1
ATOM 1050 N N . LEU A 1 131 ? -3.500 -2.638 9.078 1.00 91.12 131 LEU A N 1
ATOM 1051 C CA . LEU A 1 131 ? -4.192 -2.685 7.791 1.00 91.12 131 LEU A CA 1
ATOM 1052 C C . LEU A 1 131 ? -3.582 -3.759 6.897 1.00 91.12 131 LEU A C 1
ATOM 1054 O O . LEU A 1 131 ? -4.329 -4.513 6.282 1.00 91.12 131 LEU A O 1
ATOM 1058 N N . HIS A 1 132 ? -2.253 -3.876 6.894 1.00 85.81 132 HIS A N 1
ATOM 1059 C CA . HIS A 1 132 ? -1.525 -4.907 6.170 1.00 85.81 132 HIS A CA 1
ATOM 1060 C C . HIS A 1 132 ? -1.889 -6.320 6.650 1.00 85.81 132 HIS A C 1
ATOM 1062 O O . HIS A 1 132 ? -2.241 -7.184 5.846 1.00 85.81 132 HIS A O 1
ATOM 1068 N N . ALA A 1 133 ? -1.886 -6.546 7.965 1.00 83.75 133 ALA A N 1
ATOM 1069 C CA . ALA A 1 133 ? -2.217 -7.836 8.572 1.00 83.75 133 ALA A CA 1
ATOM 1070 C C . ALA A 1 133 ? -3.707 -8.207 8.459 1.00 83.75 133 ALA A C 1
ATOM 1072 O O . ALA A 1 133 ? -4.072 -9.378 8.580 1.00 83.75 133 ALA A O 1
ATOM 1073 N N . THR A 1 134 ? -4.588 -7.233 8.225 1.00 86.25 134 THR A N 1
ATOM 1074 C CA . THR A 1 134 ? -6.048 -7.422 8.200 1.00 86.25 134 THR A CA 1
ATOM 1075 C C . THR A 1 134 ? -6.672 -7.273 6.818 1.00 86.25 134 THR A C 1
ATOM 1077 O O . THR A 1 134 ? -7.892 -7.374 6.725 1.00 86.25 134 THR A O 1
ATOM 1080 N N . ARG A 1 135 ? -5.882 -7.082 5.747 1.00 80.19 135 ARG A N 1
ATOM 1081 C CA . ARG A 1 135 ? -6.412 -7.001 4.370 1.00 80.19 135 ARG A CA 1
ATOM 1082 C C . ARG A 1 135 ? -7.395 -8.156 4.086 1.00 80.19 135 ARG A C 1
ATOM 1084 O O . ARG A 1 135 ? -7.192 -9.250 4.617 1.00 80.19 135 ARG A O 1
ATOM 1091 N N . PRO A 1 136 ? -8.449 -7.954 3.281 1.00 74.25 136 PRO A N 1
ATOM 1092 C CA . PRO A 1 136 ? -9.396 -9.022 2.955 1.00 74.25 136 PRO A CA 1
ATOM 1093 C C . PRO A 1 136 ? -8.701 -10.249 2.346 1.00 74.25 136 PRO A C 1
ATOM 1095 O O . PRO A 1 136 ? -7.696 -10.107 1.652 1.00 74.25 136 PRO A O 1
ATOM 1098 N N . ASP A 1 137 ? -9.235 -11.457 2.541 1.00 65.31 137 ASP A N 1
ATOM 1099 C CA . ASP A 1 137 ? -8.591 -12.694 2.059 1.00 65.31 137 ASP A CA 1
ATOM 1100 C C . ASP A 1 137 ? -8.422 -12.738 0.534 1.00 65.31 137 ASP A C 1
ATOM 1102 O O . ASP A 1 137 ? -7.405 -13.221 0.033 1.00 65.31 137 ASP A O 1
ATOM 1106 N N . ALA A 1 138 ? -9.355 -12.131 -0.209 1.00 61.41 138 ALA A N 1
ATOM 1107 C CA . ALA A 1 138 ? -9.249 -11.925 -1.658 1.00 61.41 138 ALA A CA 1
ATOM 1108 C C . ALA A 1 138 ? -7.990 -11.135 -2.076 1.00 61.41 138 ALA A C 1
ATOM 1110 O O . ALA A 1 138 ? -7.567 -11.200 -3.229 1.00 61.41 138 ALA A O 1
ATOM 1111 N N . VAL A 1 139 ? -7.403 -10.401 -1.130 1.00 60.69 139 VAL A N 1
ATOM 1112 C CA . VAL A 1 139 ? -6.220 -9.557 -1.281 1.00 60.69 139 VAL A CA 1
ATOM 1113 C C . VAL A 1 139 ? -4.995 -10.180 -0.588 1.00 60.69 139 VAL A C 1
ATOM 1115 O O . VAL A 1 139 ? -3.891 -10.104 -1.124 1.00 60.69 139 VAL A O 1
ATOM 1118 N N . LYS A 1 140 ? -5.163 -10.840 0.572 1.00 54.22 140 LYS A N 1
ATOM 1119 C CA . LYS A 1 140 ? -4.087 -11.543 1.306 1.00 54.22 140 LYS A CA 1
ATOM 1120 C C . LYS A 1 140 ? -3.554 -12.767 0.586 1.00 54.22 140 LYS A C 1
ATOM 1122 O O . LYS A 1 140 ? -2.348 -12.980 0.591 1.00 54.22 140 LYS A O 1
ATOM 1127 N N . THR A 1 141 ? -4.435 -13.550 -0.038 1.00 51.91 141 THR A N 1
ATOM 1128 C CA . THR A 1 141 ? -4.046 -14.759 -0.789 1.00 51.91 141 THR A CA 1
ATOM 1129 C C . THR A 1 141 ? -3.039 -14.460 -1.898 1.00 51.91 141 THR A C 1
ATOM 1131 O O . THR A 1 141 ? -2.313 -15.360 -2.300 1.00 51.91 141 THR A O 1
ATOM 1134 N N . ARG A 1 142 ? -2.922 -13.183 -2.298 1.00 54.88 142 ARG A N 1
ATOM 1135 C CA . ARG A 1 142 ? -2.079 -12.713 -3.394 1.00 54.88 142 ARG A CA 1
ATOM 1136 C C . ARG A 1 142 ? -0.632 -12.350 -3.045 1.00 54.88 142 ARG A C 1
ATOM 1138 O O . ARG A 1 142 ? 0.141 -11.986 -3.935 1.00 54.88 142 ARG A O 1
ATOM 1145 N N . ARG A 1 143 ? -0.226 -12.460 -1.775 1.00 56.16 143 ARG A N 1
ATOM 1146 C CA . ARG A 1 143 ? 1.175 -12.312 -1.335 1.00 56.16 143 ARG A CA 1
ATOM 1147 C C . ARG A 1 143 ? 1.540 -13.437 -0.353 1.00 56.16 143 ARG A C 1
ATOM 1149 O O . ARG A 1 143 ? 0.705 -13.786 0.477 1.00 56.16 143 ARG A O 1
ATOM 1156 N N . PRO A 1 144 ? 2.770 -13.986 -0.373 1.00 49.81 144 PRO A N 1
ATOM 1157 C CA . PRO A 1 144 ? 3.231 -14.902 0.660 1.00 49.81 144 PRO A CA 1
ATOM 1158 C C . PRO A 1 144 ? 3.188 -14.206 2.017 1.00 49.81 144 PRO A C 1
ATOM 1160 O O . PRO A 1 144 ? 3.738 -13.121 2.198 1.00 49.81 144 PRO A O 1
ATOM 1163 N N . SER A 1 145 ? 2.540 -14.859 2.970 1.00 51.06 145 SER A N 1
ATOM 1164 C CA . SER A 1 145 ? 2.179 -14.373 4.301 1.00 51.06 145 SER A CA 1
ATOM 1165 C C . SER A 1 145 ? 3.352 -14.239 5.290 1.00 51.06 145 SER A C 1
ATOM 1167 O O . SER A 1 145 ? 3.152 -14.419 6.486 1.00 51.06 145 SER A O 1
ATOM 1169 N N . GLY A 1 146 ? 4.578 -13.987 4.817 1.00 55.25 146 GLY A N 1
ATOM 1170 C CA . GLY A 1 146 ? 5.794 -14.059 5.644 1.00 55.25 146 GLY A CA 1
ATOM 1171 C C . GLY A 1 146 ? 6.578 -12.759 5.829 1.00 55.25 146 GLY A C 1
ATOM 1172 O O . GLY A 1 146 ? 7.422 -12.709 6.715 1.00 55.25 146 GLY A O 1
ATOM 1173 N N . MET A 1 147 ? 6.338 -11.724 5.019 1.00 66.94 147 MET A N 1
ATOM 1174 C CA . MET A 1 147 ? 7.104 -10.473 5.095 1.00 66.94 147 MET A CA 1
ATOM 1175 C C . MET A 1 147 ? 6.426 -9.447 5.996 1.00 66.94 147 MET A C 1
ATOM 1177 O O . MET A 1 147 ? 5.213 -9.246 5.914 1.00 66.94 147 MET A O 1
ATOM 1181 N N . THR A 1 148 ? 7.215 -8.759 6.818 1.00 71.00 148 THR A N 1
ATOM 1182 C CA . THR A 1 148 ? 6.730 -7.613 7.588 1.00 71.00 148 THR A CA 1
ATOM 1183 C C . THR A 1 148 ? 6.555 -6.386 6.688 1.00 71.00 148 THR A C 1
ATOM 1185 O O . THR A 1 148 ? 7.100 -6.308 5.584 1.00 71.00 148 THR A O 1
ATOM 1188 N N . VAL A 1 149 ? 5.817 -5.378 7.171 1.00 74.69 149 VAL A N 1
ATOM 1189 C CA . VAL A 1 149 ? 5.754 -4.063 6.506 1.00 74.69 149 VAL A CA 1
ATOM 1190 C C . VAL A 1 149 ? 7.156 -3.479 6.326 1.00 74.69 149 VAL A C 1
ATOM 1192 O O . VAL A 1 149 ? 7.427 -2.891 5.284 1.00 74.69 149 VAL A O 1
ATOM 1195 N N . GLN A 1 150 ? 8.052 -3.684 7.296 1.00 76.69 150 GLN A N 1
ATOM 1196 C CA . GLN A 1 150 ? 9.415 -3.171 7.229 1.00 76.69 150 GLN A CA 1
ATOM 1197 C C . GLN A 1 150 ? 10.224 -3.843 6.117 1.00 76.69 150 GLN A C 1
ATOM 1199 O O . GLN A 1 150 ? 10.869 -3.144 5.337 1.00 76.69 150 GLN A O 1
ATOM 1204 N N . ASP A 1 151 ? 10.122 -5.169 5.985 1.00 78.44 151 ASP A N 1
ATOM 1205 C CA . ASP A 1 151 ? 10.781 -5.912 4.903 1.00 78.44 151 ASP A CA 1
ATOM 1206 C C . ASP A 1 151 ? 10.275 -5.442 3.534 1.00 78.44 151 ASP A C 1
ATOM 1208 O O . ASP A 1 151 ? 11.044 -5.251 2.596 1.00 78.44 151 ASP A O 1
ATOM 1212 N N . LEU A 1 152 ? 8.965 -5.206 3.410 1.00 76.25 152 LEU A N 1
ATOM 1213 C CA . LEU A 1 152 ? 8.360 -4.710 2.173 1.00 76.25 152 LEU A CA 1
ATOM 1214 C C . LEU A 1 152 ? 8.701 -3.252 1.872 1.00 76.25 152 LEU A C 1
ATOM 1216 O O . LEU A 1 152 ? 8.643 -2.855 0.713 1.00 76.25 152 LEU A O 1
ATOM 1220 N N . VAL A 1 153 ? 9.017 -2.443 2.877 1.00 79.69 153 VAL A N 1
ATOM 1221 C CA . VAL A 1 153 ? 9.428 -1.045 2.712 1.00 79.69 153 VAL A CA 1
ATOM 1222 C C . VAL A 1 153 ? 10.876 -0.959 2.243 1.00 79.69 153 VAL A C 1
ATOM 1224 O O . VAL A 1 153 ? 11.171 -0.132 1.388 1.00 79.69 153 VAL A O 1
ATOM 1227 N N . SER A 1 154 ? 11.758 -1.837 2.720 1.00 82.81 154 SER A N 1
ATOM 1228 C CA . SER A 1 154 ? 13.181 -1.828 2.363 1.00 82.81 154 SER A CA 1
ATOM 1229 C C . SER A 1 154 ? 13.534 -2.681 1.140 1.00 82.81 154 SER A C 1
ATOM 1231 O O . SER A 1 154 ? 14.564 -2.431 0.521 1.00 82.81 154 SER A O 1
ATOM 1233 N N . LEU A 1 155 ? 12.704 -3.656 0.742 1.00 83.38 155 LEU A N 1
ATOM 1234 C CA . LEU A 1 155 ? 13.030 -4.592 -0.344 1.00 83.38 155 LEU A CA 1
ATOM 1235 C C . LEU A 1 155 ? 13.434 -3.875 -1.646 1.00 83.38 155 LEU A C 1
ATOM 1237 O O . LEU A 1 155 ? 12.673 -3.055 -2.168 1.00 83.38 155 LEU A O 1
ATOM 1241 N N . GLY A 1 156 ? 14.610 -4.212 -2.186 1.00 79.62 156 GLY A N 1
ATOM 1242 C CA . GLY A 1 156 ? 15.161 -3.621 -3.413 1.00 79.62 156 GLY A CA 1
ATOM 1243 C C . GLY A 1 156 ? 15.725 -2.204 -3.252 1.00 79.62 156 GLY A C 1
ATOM 1244 O O . GLY A 1 156 ? 16.197 -1.617 -4.231 1.00 79.62 156 GLY A O 1
ATOM 1245 N N . LEU A 1 157 ? 15.688 -1.653 -2.037 1.00 80.06 157 LEU A N 1
ATOM 1246 C CA . LEU A 1 157 ? 16.325 -0.398 -1.651 1.00 80.06 157 LEU A CA 1
ATOM 1247 C C . LEU A 1 157 ? 17.583 -0.717 -0.834 1.00 80.06 157 LEU A C 1
ATOM 1249 O O . LEU A 1 157 ? 17.605 -1.683 -0.079 1.00 80.06 157 LEU A O 1
ATOM 1253 N N . GLY A 1 158 ? 18.632 0.089 -0.974 1.00 78.69 158 GLY A N 1
ATOM 1254 C CA . GLY A 1 158 ? 19.879 -0.116 -0.236 1.00 78.69 158 GLY A CA 1
ATOM 1255 C C . GLY A 1 158 ? 21.123 0.228 -1.052 1.00 78.69 158 GLY A C 1
ATOM 1256 O O . GLY A 1 158 ? 21.004 0.581 -2.228 1.00 78.69 158 GLY A O 1
ATOM 1257 N N . PRO A 1 159 ? 22.311 0.156 -0.430 1.00 82.00 159 PRO A N 1
ATOM 1258 C CA . PRO A 1 159 ? 23.576 0.507 -1.071 1.00 82.00 159 PRO A CA 1
ATOM 1259 C C . PRO A 1 159 ? 24.106 -0.584 -2.011 1.00 82.00 159 PRO A C 1
ATOM 1261 O O . PRO A 1 159 ? 25.081 -0.335 -2.719 1.00 82.00 159 PRO A O 1
ATOM 1264 N N . ASP A 1 160 ? 23.498 -1.773 -2.006 1.00 87.62 160 ASP A N 1
ATOM 1265 C CA . ASP A 1 160 ? 23.981 -2.918 -2.771 1.00 87.62 160 ASP A CA 1
ATOM 1266 C C . ASP A 1 160 ? 23.995 -2.633 -4.284 1.00 87.62 160 ASP A C 1
ATOM 1268 O O . ASP A 1 160 ? 23.182 -1.838 -4.794 1.00 87.62 160 ASP A O 1
ATOM 1272 N N . PRO A 1 161 ? 24.902 -3.292 -5.032 1.00 91.75 161 PRO A N 1
ATOM 1273 C CA . PRO A 1 161 ? 24.944 -3.205 -6.480 1.00 91.75 161 PRO A CA 1
ATOM 1274 C C . PRO A 1 161 ? 23.568 -3.443 -7.096 1.00 91.75 161 PRO A C 1
ATOM 1276 O O . PRO A 1 161 ? 22.795 -4.294 -6.658 1.00 91.75 161 PRO A O 1
ATOM 1279 N N . ARG A 1 162 ? 23.267 -2.685 -8.152 1.00 89.56 162 ARG A N 1
ATOM 1280 C CA . ARG A 1 162 ? 21.959 -2.707 -8.815 1.00 89.56 162 ARG A CA 1
ATOM 1281 C C . ARG A 1 162 ? 21.466 -4.125 -9.110 1.00 89.56 162 ARG A C 1
ATOM 1283 O O . ARG A 1 162 ? 20.340 -4.450 -8.760 1.00 89.56 162 ARG A O 1
ATOM 1290 N N . GLU A 1 163 ? 22.302 -4.945 -9.740 1.00 92.81 163 GLU A N 1
ATOM 1291 C CA . GLU A 1 163 ? 21.916 -6.298 -10.149 1.00 92.81 163 GLU A CA 1
ATOM 1292 C C . GLU A 1 163 ? 21.584 -7.189 -8.947 1.00 92.81 163 GLU A C 1
ATOM 1294 O O . GLU A 1 163 ? 20.592 -7.908 -8.979 1.00 92.81 163 GLU A O 1
ATOM 1299 N N . GLU A 1 164 ? 22.340 -7.077 -7.853 1.00 91.62 164 GLU A N 1
ATOM 1300 C CA . GLU A 1 164 ? 22.080 -7.814 -6.612 1.00 91.62 164 GLU A CA 1
ATOM 1301 C C . GLU A 1 164 ? 20.742 -7.393 -5.989 1.00 91.62 164 GLU A C 1
ATOM 1303 O O . GLU A 1 164 ? 19.936 -8.248 -5.619 1.00 91.62 164 GLU A O 1
ATOM 1308 N N . ARG A 1 165 ? 20.443 -6.083 -5.964 1.00 91.81 165 ARG A N 1
ATOM 1309 C CA . ARG A 1 165 ? 19.144 -5.574 -5.487 1.00 91.81 165 ARG A CA 1
ATOM 1310 C C . ARG A 1 165 ? 17.979 -6.076 -6.330 1.00 91.81 165 ARG A C 1
ATOM 1312 O O . ARG A 1 165 ? 16.950 -6.461 -5.779 1.00 91.81 165 ARG A O 1
ATOM 1319 N N . LEU A 1 166 ? 18.109 -6.043 -7.657 1.00 92.56 166 LEU A N 1
ATOM 1320 C CA . LEU A 1 166 ? 17.046 -6.485 -8.562 1.00 92.56 166 LEU A CA 1
ATOM 1321 C C . LEU A 1 166 ? 16.833 -8.001 -8.478 1.00 92.56 166 LEU A C 1
ATOM 1323 O O . LEU A 1 166 ? 15.684 -8.434 -8.397 1.00 92.56 166 LEU A O 1
ATOM 1327 N N . ALA A 1 167 ? 17.910 -8.788 -8.412 1.00 92.00 167 ALA A N 1
ATOM 1328 C CA . ALA A 1 167 ? 17.846 -10.237 -8.238 1.00 92.00 167 ALA A CA 1
ATOM 1329 C C . ALA A 1 167 ? 17.200 -10.631 -6.899 1.00 92.00 167 ALA A C 1
ATOM 1331 O O . ALA A 1 167 ? 16.413 -11.577 -6.837 1.00 92.00 167 ALA A O 1
ATOM 1332 N N . GLU A 1 168 ? 17.477 -9.883 -5.829 1.00 90.94 168 GLU A N 1
ATOM 1333 C CA . GLU A 1 168 ? 16.838 -10.091 -4.530 1.00 90.94 168 GLU A CA 1
ATOM 1334 C C . GLU A 1 168 ? 15.331 -9.816 -4.585 1.00 90.94 168 GLU A C 1
ATOM 1336 O O . GLU A 1 168 ? 14.533 -10.631 -4.111 1.00 90.94 168 GLU A O 1
ATOM 1341 N N . VAL A 1 169 ? 14.919 -8.715 -5.228 1.00 90.88 169 VAL A N 1
ATOM 1342 C CA . VAL A 1 169 ? 13.495 -8.443 -5.473 1.00 90.88 169 VAL A CA 1
ATOM 1343 C C . VAL A 1 169 ? 12.871 -9.606 -6.238 1.00 90.88 169 VAL A C 1
ATOM 1345 O O . VAL A 1 169 ? 11.863 -10.139 -5.787 1.00 90.88 169 VAL A O 1
ATOM 1348 N N . GLU A 1 170 ? 13.478 -10.043 -7.345 1.00 92.00 170 GLU A N 1
ATOM 1349 C CA . GLU A 1 170 ? 12.986 -11.145 -8.186 1.00 92.00 170 GLU A CA 1
ATOM 1350 C C . GLU A 1 170 ? 12.808 -12.442 -7.391 1.00 92.00 170 GLU A C 1
ATOM 1352 O O . GLU A 1 170 ? 11.763 -13.090 -7.481 1.00 92.00 170 GLU A O 1
ATOM 1357 N N . ARG A 1 171 ? 13.782 -12.790 -6.546 1.00 89.38 171 ARG A N 1
ATOM 1358 C CA . ARG A 1 171 ? 13.733 -13.971 -5.677 1.00 89.38 171 ARG A CA 1
ATOM 1359 C C . ARG A 1 171 ? 12.569 -13.912 -4.689 1.00 89.38 171 ARG A C 1
ATOM 1361 O O . ARG A 1 171 ? 11.906 -14.924 -4.461 1.00 89.38 171 ARG A O 1
ATOM 1368 N N . VAL A 1 172 ? 12.313 -12.745 -4.105 1.00 87.12 172 VAL A N 1
ATOM 1369 C CA . VAL A 1 172 ? 11.245 -12.551 -3.116 1.00 87.12 172 VAL A CA 1
ATOM 1370 C C . VAL A 1 172 ? 9.864 -12.508 -3.777 1.00 87.12 172 VAL A C 1
ATOM 1372 O O . VAL A 1 172 ? 8.934 -13.192 -3.336 1.00 87.12 172 VAL A O 1
ATOM 1375 N N . VAL A 1 173 ? 9.718 -11.753 -4.870 1.00 86.06 173 VAL A N 1
ATOM 1376 C CA . VAL A 1 173 ? 8.442 -11.616 -5.593 1.00 86.06 173 VAL A CA 1
ATOM 1377 C C . VAL A 1 173 ? 8.091 -12.867 -6.397 1.00 86.06 173 VAL A C 1
ATOM 1379 O O . VAL A 1 173 ? 6.928 -13.070 -6.738 1.00 86.06 173 VAL A O 1
ATOM 1382 N N . ALA A 1 174 ? 9.043 -13.778 -6.622 1.00 82.88 174 ALA A N 1
ATOM 1383 C CA . ALA A 1 174 ? 8.782 -15.094 -7.196 1.00 82.88 174 ALA A CA 1
ATOM 1384 C C . ALA A 1 174 ? 7.864 -15.972 -6.332 1.00 82.88 174 ALA A C 1
ATOM 1386 O O . ALA A 1 174 ? 7.449 -17.026 -6.807 1.00 82.88 174 ALA A O 1
ATOM 1387 N N . GLY A 1 175 ? 7.499 -15.582 -5.109 1.00 78.62 175 GLY A N 1
ATOM 1388 C CA . GLY A 1 175 ? 6.416 -16.216 -4.348 1.00 78.62 175 GLY A CA 1
ATOM 1389 C C . GLY A 1 175 ? 5.039 -15.568 -4.548 1.00 78.62 175 GLY A C 1
ATOM 1390 O O . GLY A 1 175 ? 4.037 -16.140 -4.134 1.00 78.62 175 GLY A O 1
ATOM 1391 N N . TRP A 1 176 ? 4.973 -14.379 -5.148 1.00 83.44 176 TRP A N 1
ATOM 1392 C CA . TRP A 1 176 ? 3.760 -13.563 -5.203 1.00 83.44 176 TRP A CA 1
ATOM 1393 C C . TRP A 1 176 ? 2.791 -14.063 -6.274 1.00 83.44 176 TRP A C 1
ATOM 1395 O O . TRP A 1 176 ? 3.194 -14.699 -7.258 1.00 83.44 176 TRP A O 1
ATOM 1405 N N . ASP A 1 177 ? 1.503 -13.774 -6.076 1.00 80.50 177 ASP A N 1
ATOM 1406 C CA . ASP A 1 177 ? 0.476 -14.123 -7.060 1.00 80.50 177 ASP A CA 1
ATOM 1407 C C . ASP A 1 177 ? 0.495 -13.189 -8.259 1.00 80.50 177 ASP A C 1
ATOM 1409 O O . ASP A 1 177 ? 0.026 -13.592 -9.312 1.00 80.50 177 ASP A O 1
ATOM 1413 N N . ALA A 1 178 ? 1.026 -11.976 -8.115 1.00 86.00 178 ALA A N 1
ATOM 1414 C CA . ALA A 1 178 ? 1.255 -11.049 -9.210 1.00 86.00 178 ALA A CA 1
ATOM 1415 C C . ALA A 1 178 ? 2.606 -10.353 -9.022 1.00 86.00 178 ALA A C 1
ATOM 1417 O O . ALA A 1 178 ? 2.843 -9.732 -7.981 1.00 86.00 178 ALA A O 1
ATOM 1418 N N . ALA A 1 179 ? 3.488 -10.456 -10.015 1.00 90.94 179 ALA A N 1
ATOM 1419 C CA . ALA A 1 179 ? 4.816 -9.855 -9.963 1.00 90.94 179 ALA A CA 1
ATOM 1420 C C . ALA A 1 179 ? 5.304 -9.422 -11.345 1.00 90.94 179 ALA A C 1
ATOM 1422 O O . ALA A 1 179 ? 5.125 -10.146 -12.328 1.00 90.94 179 ALA A O 1
ATOM 1423 N N . PHE A 1 180 ? 5.954 -8.258 -11.405 1.00 93.94 180 PHE A N 1
ATOM 1424 C CA . PHE A 1 180 ? 6.763 -7.895 -12.559 1.00 93.94 180 PHE A CA 1
ATOM 1425 C C . PHE A 1 180 ? 8.107 -8.621 -12.481 1.00 93.94 180 PHE A C 1
ATOM 1427 O O . PHE A 1 180 ? 8.676 -8.735 -11.399 1.00 93.94 180 PHE A O 1
ATOM 1434 N N . LEU A 1 181 ? 8.613 -9.101 -13.614 1.00 94.56 181 LEU A N 1
ATOM 1435 C CA . LEU A 1 181 ? 9.891 -9.802 -13.727 1.00 94.56 181 LEU A CA 1
ATOM 1436 C C . LEU A 1 181 ? 10.629 -9.334 -14.979 1.00 94.56 181 LEU A C 1
ATOM 1438 O O . LEU A 1 181 ? 10.001 -9.073 -16.012 1.00 94.56 181 LEU A O 1
ATOM 1442 N N . ARG A 1 182 ? 11.961 -9.262 -14.913 1.00 95.81 182 ARG A N 1
ATOM 1443 C CA . ARG A 1 182 ? 12.787 -9.106 -16.113 1.00 95.81 182 ARG A CA 1
ATOM 1444 C C . ARG A 1 182 ? 12.841 -10.429 -16.869 1.00 95.81 182 ARG A C 1
ATOM 1446 O O . ARG A 1 182 ? 12.903 -11.503 -16.278 1.00 95.81 182 ARG A O 1
ATOM 1453 N N . GLN A 1 183 ? 12.848 -10.344 -18.191 1.00 93.56 183 GLN A N 1
ATOM 1454 C CA . GLN A 1 183 ? 12.963 -11.494 -19.076 1.00 93.56 183 GLN A CA 1
ATOM 1455 C C . GLN A 1 183 ? 13.858 -11.154 -20.275 1.00 93.56 183 GLN A C 1
ATOM 1457 O O . GLN A 1 183 ? 14.023 -9.984 -20.651 1.00 93.56 183 GLN A O 1
ATOM 1462 N N . VAL A 1 184 ? 14.482 -12.188 -20.840 1.00 92.56 184 VAL A N 1
ATOM 1463 C CA . VAL A 1 184 ? 15.230 -12.120 -22.098 1.00 92.56 184 VAL A CA 1
ATOM 1464 C C . VAL A 1 184 ? 14.769 -13.270 -22.981 1.00 92.56 184 VAL A C 1
ATOM 1466 O O . VAL A 1 184 ? 15.138 -14.416 -22.744 1.00 92.56 184 VAL A O 1
ATOM 1469 N N . ASP A 1 185 ? 13.989 -12.959 -24.015 1.00 84.12 185 ASP A N 1
ATOM 1470 C CA . ASP A 1 185 ? 13.457 -13.956 -24.946 1.00 84.12 185 ASP A CA 1
ATOM 1471 C C . ASP A 1 185 ? 13.982 -13.712 -26.354 1.00 84.12 185 ASP A C 1
ATOM 1473 O O . ASP A 1 185 ? 13.734 -12.661 -26.948 1.00 84.12 185 ASP A O 1
ATOM 1477 N N . ALA A 1 186 ? 14.681 -14.700 -26.919 1.00 85.94 186 ALA A N 1
ATOM 1478 C CA . ALA A 1 186 ? 15.239 -14.627 -28.274 1.00 85.94 186 ALA A CA 1
ATOM 1479 C C . ALA A 1 186 ? 16.042 -13.330 -28.529 1.00 85.94 186 ALA A C 1
ATOM 1481 O O . ALA A 1 186 ? 15.931 -12.714 -29.588 1.00 85.94 186 ALA A O 1
ATOM 1482 N N . GLY A 1 187 ? 16.815 -12.893 -27.528 1.00 84.38 187 GLY A N 1
ATOM 1483 C CA . GLY A 1 187 ? 17.623 -11.671 -27.587 1.00 84.38 187 GLY A CA 1
ATOM 1484 C C . GLY A 1 187 ? 16.845 -10.363 -27.397 1.00 84.38 187 GLY A C 1
ATOM 1485 O O . GLY A 1 187 ? 17.430 -9.298 -27.558 1.00 84.38 187 GLY A O 1
ATOM 1486 N N . ARG A 1 188 ? 15.549 -10.408 -27.057 1.00 90.31 188 ARG A N 1
ATOM 1487 C CA . ARG A 1 188 ? 14.760 -9.222 -26.693 1.00 90.31 188 ARG A CA 1
ATOM 1488 C C . ARG A 1 188 ? 14.681 -9.069 -25.184 1.00 90.31 188 ARG A C 1
ATOM 1490 O O . ARG A 1 188 ? 14.328 -10.015 -24.486 1.00 90.31 188 ARG A O 1
ATOM 1497 N N . HIS A 1 189 ? 14.960 -7.865 -24.701 1.00 95.44 189 HIS A N 1
ATOM 1498 C CA . HIS A 1 189 ? 14.829 -7.500 -23.296 1.00 95.44 189 HIS A CA 1
ATOM 1499 C C . HIS A 1 189 ? 13.385 -7.093 -23.015 1.00 95.44 189 HIS A C 1
ATOM 1501 O O . HIS A 1 189 ? 12.845 -6.227 -23.700 1.00 95.44 189 HIS A O 1
ATOM 1507 N N . SER A 1 190 ? 12.745 -7.694 -22.018 1.00 95.62 190 SER A N 1
ATOM 1508 C CA . SER A 1 190 ? 11.364 -7.361 -21.667 1.00 95.62 190 SER A CA 1
ATOM 1509 C C . SER A 1 190 ? 11.133 -7.357 -20.168 1.00 95.62 190 SER A C 1
ATOM 1511 O O . SER A 1 190 ? 11.841 -8.019 -19.412 1.00 95.62 190 SER A O 1
ATOM 1513 N N . VAL A 1 191 ? 10.112 -6.620 -19.744 1.00 96.12 191 VAL A N 1
ATOM 1514 C CA . VAL A 1 191 ? 9.499 -6.780 -18.426 1.00 96.12 191 VAL A CA 1
ATOM 1515 C C . VAL A 1 191 ? 8.133 -7.413 -18.627 1.00 96.12 191 VAL A C 1
ATOM 1517 O O . VAL A 1 191 ? 7.353 -6.959 -19.464 1.00 96.12 191 VAL A O 1
ATOM 1520 N N . VAL A 1 192 ? 7.847 -8.463 -17.866 1.00 94.38 192 VAL A N 1
ATOM 1521 C CA . VAL A 1 192 ? 6.571 -9.181 -17.898 1.00 94.38 192 VAL A CA 1
ATOM 1522 C C . VAL A 1 192 ? 5.872 -9.061 -16.556 1.00 94.38 192 VAL A C 1
ATOM 1524 O O . VAL A 1 192 ? 6.528 -9.058 -15.523 1.00 94.38 192 VAL A O 1
ATOM 1527 N N . LEU A 1 193 ? 4.546 -8.979 -16.563 1.00 93.56 193 LEU A N 1
ATOM 1528 C CA . LEU A 1 193 ? 3.718 -9.177 -15.380 1.00 93.56 193 LEU A CA 1
ATOM 1529 C C . LEU A 1 193 ? 3.192 -10.605 -15.420 1.00 93.56 193 LEU A C 1
ATOM 1531 O O . LEU A 1 193 ? 2.457 -10.982 -16.339 1.00 93.56 193 LEU A O 1
ATOM 1535 N N . VAL A 1 194 ? 3.566 -11.383 -14.415 1.00 90.00 194 VAL A N 1
ATOM 1536 C CA . VAL A 1 194 ? 3.135 -12.766 -14.263 1.00 90.00 194 VAL A CA 1
ATOM 1537 C C . VAL A 1 194 ? 2.105 -12.838 -13.156 1.00 90.00 194 VAL A C 1
ATOM 1539 O O . VAL A 1 194 ? 2.343 -12.333 -12.061 1.00 90.00 194 VAL A O 1
ATOM 1542 N N . GLU A 1 195 ? 0.991 -13.507 -13.436 1.00 87.56 195 GLU A N 1
ATOM 1543 C CA . GLU A 1 195 ? -0.030 -13.817 -12.447 1.00 87.56 195 GLU A CA 1
ATOM 1544 C C . GLU A 1 195 ? -0.184 -15.323 -12.231 1.00 87.56 195 GLU A C 1
ATOM 1546 O O . GLU A 1 195 ? -0.037 -16.135 -13.151 1.00 87.56 195 GLU A O 1
ATOM 1551 N N . ARG A 1 196 ? -0.512 -15.715 -11.000 1.00 81.56 196 ARG A N 1
ATOM 1552 C CA . ARG A 1 196 ? -0.916 -17.078 -10.670 1.00 81.56 196 ARG A CA 1
ATOM 1553 C C . ARG A 1 196 ? -2.322 -17.324 -11.213 1.00 81.56 196 ARG A C 1
ATOM 1555 O O . ARG A 1 196 ? -3.282 -16.640 -10.866 1.00 81.56 196 ARG A O 1
ATOM 1562 N N . GLY A 1 197 ? -2.441 -18.324 -12.077 1.00 73.19 197 GLY A N 1
ATOM 1563 C CA . GLY A 1 197 ? -3.707 -18.769 -12.635 1.00 73.19 197 GLY A CA 1
ATOM 1564 C C . GLY A 1 197 ? -4.662 -19.235 -11.537 1.00 73.19 197 GLY A C 1
ATOM 1565 O O . GLY A 1 197 ? -4.260 -19.883 -10.573 1.00 73.19 197 GLY A O 1
ATOM 1566 N N . ARG A 1 198 ? -5.950 -18.927 -11.715 1.00 67.69 198 ARG A N 1
ATOM 1567 C CA . ARG A 1 198 ? -7.034 -19.281 -10.779 1.00 67.69 198 ARG A CA 1
ATOM 1568 C C . ARG A 1 198 ? -7.549 -20.719 -10.953 1.00 67.69 198 ARG A C 1
ATOM 1570 O O . ARG A 1 198 ? -8.560 -21.085 -10.364 1.00 67.69 198 ARG A O 1
ATOM 1577 N N . GLY A 1 199 ? -6.904 -21.505 -11.816 1.00 66.75 199 GLY A N 1
ATOM 1578 C CA . GLY A 1 199 ? -7.289 -22.881 -12.115 1.00 66.75 199 GLY A CA 1
ATOM 1579 C C . GLY A 1 199 ? -6.884 -23.870 -11.013 1.00 66.75 199 GLY A C 1
ATOM 1580 O O . GLY A 1 199 ? -6.075 -23.541 -10.147 1.00 66.75 199 GLY A O 1
ATOM 1581 N N . PRO A 1 200 ? -7.397 -25.114 -11.064 1.00 64.38 200 PRO A N 1
ATOM 1582 C CA . PRO A 1 200 ? -7.051 -26.169 -10.105 1.00 64.38 200 PRO A CA 1
ATOM 1583 C C . PRO A 1 200 ? -5.566 -26.565 -10.157 1.00 64.38 200 PRO A C 1
ATOM 1585 O O . PRO A 1 200 ? -5.047 -27.150 -9.210 1.00 64.38 200 PRO A O 1
ATOM 1588 N N . VAL A 1 201 ? -4.878 -26.230 -11.253 1.00 68.31 201 VAL A N 1
ATOM 1589 C CA . VAL A 1 201 ? -3.429 -26.365 -11.398 1.00 68.31 201 VAL A CA 1
ATOM 1590 C C . VAL A 1 201 ? -2.805 -24.973 -11.262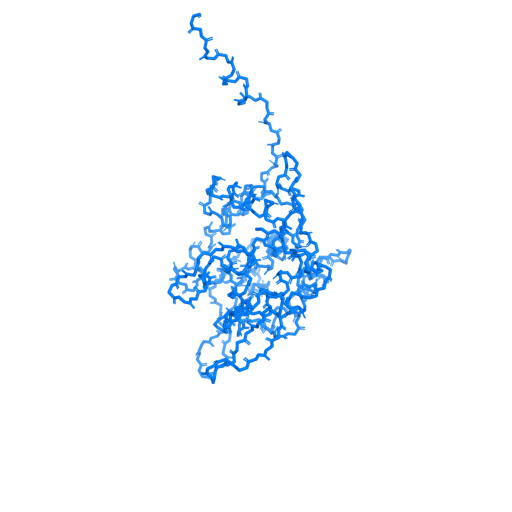 1.00 68.31 201 VAL A C 1
ATOM 1592 O O . VAL A 1 201 ? -3.182 -24.077 -12.021 1.00 68.31 201 VAL A O 1
ATOM 1595 N N . PRO A 1 202 ? -1.853 -24.762 -10.334 1.00 65.19 202 PRO A N 1
ATOM 1596 C CA . PRO A 1 202 ? -1.195 -23.474 -10.153 1.00 65.19 202 PRO A CA 1
ATOM 1597 C C . PRO A 1 202 ? -0.218 -23.210 -11.306 1.00 65.19 202 PRO A C 1
ATOM 1599 O O . PRO A 1 202 ? 0.981 -23.451 -11.196 1.00 65.19 202 PRO A O 1
ATOM 1602 N N . THR A 1 203 ? -0.731 -22.722 -12.431 1.00 76.75 203 THR A N 1
ATOM 1603 C CA . THR A 1 203 ? 0.082 -22.271 -13.565 1.00 76.75 203 THR A CA 1
ATOM 1604 C C . THR A 1 203 ? 0.335 -20.778 -13.462 1.00 76.75 203 THR A C 1
ATOM 1606 O O . THR A 1 203 ? -0.586 -20.014 -13.186 1.00 76.75 203 THR A O 1
ATOM 1609 N N . ARG A 1 204 ? 1.562 -20.336 -13.725 1.00 83.44 204 ARG A N 1
ATOM 1610 C CA . ARG A 1 204 ? 1.870 -18.916 -13.908 1.00 83.44 204 ARG A CA 1
ATOM 1611 C C . ARG A 1 204 ? 1.618 -18.510 -15.352 1.00 83.44 204 ARG A C 1
ATOM 1613 O O . ARG A 1 204 ? 2.064 -19.203 -16.260 1.00 83.44 204 ARG A O 1
ATOM 1620 N N . GLN A 1 205 ? 0.908 -17.407 -15.547 1.00 86.69 205 GLN A N 1
ATOM 1621 C CA . GLN A 1 205 ? 0.599 -16.860 -16.863 1.00 86.69 205 GLN A CA 1
ATOM 1622 C C . GLN A 1 205 ? 1.101 -15.424 -16.971 1.00 86.69 205 GLN A C 1
ATOM 1624 O O . GLN A 1 205 ? 0.935 -14.628 -16.048 1.00 86.69 205 GLN A O 1
ATOM 1629 N N . THR A 1 206 ? 1.698 -15.085 -18.108 1.00 89.44 206 THR A N 1
ATOM 1630 C CA . THR A 1 206 ? 2.045 -13.700 -18.427 1.00 89.44 206 THR A CA 1
ATOM 1631 C C . THR A 1 206 ? 0.782 -12.966 -18.861 1.00 89.44 206 THR A C 1
ATOM 1633 O O . THR A 1 206 ? 0.186 -13.316 -19.878 1.00 89.44 206 THR A O 1
ATOM 1636 N N . VAL A 1 207 ? 0.370 -11.955 -18.096 1.00 89.19 207 VAL A N 1
ATOM 1637 C CA . VAL A 1 207 ? -0.841 -11.154 -18.372 1.00 89.19 207 VAL A CA 1
ATOM 1638 C C . VAL A 1 207 ? -0.521 -9.806 -19.022 1.00 89.19 207 VAL A C 1
ATOM 1640 O O . VAL A 1 207 ? -1.390 -9.167 -19.612 1.00 89.19 207 VAL A O 1
ATOM 1643 N N . TRP A 1 208 ? 0.737 -9.372 -18.948 1.00 92.94 208 TRP A N 1
ATOM 1644 C CA . TRP A 1 208 ? 1.229 -8.160 -19.594 1.00 92.94 208 TRP A CA 1
ATOM 1645 C C . TRP A 1 208 ? 2.725 -8.291 -19.887 1.00 92.94 208 TRP A C 1
ATOM 1647 O O . TRP A 1 208 ? 3.448 -8.957 -19.149 1.00 92.94 208 TRP A O 1
ATOM 1657 N N . ALA A 1 209 ? 3.191 -7.662 -20.963 1.00 92.19 209 ALA A N 1
ATOM 1658 C CA . ALA A 1 209 ? 4.600 -7.622 -21.326 1.00 92.19 209 ALA A CA 1
ATOM 1659 C C . ALA A 1 209 ? 4.933 -6.305 -22.031 1.00 92.19 209 ALA A C 1
ATOM 1661 O O . ALA A 1 209 ? 4.134 -5.800 -22.822 1.00 92.19 209 ALA A O 1
ATOM 1662 N N . LEU A 1 210 ? 6.136 -5.793 -21.786 1.00 93.81 210 LEU A N 1
ATOM 1663 C CA . LEU A 1 210 ? 6.709 -4.653 -22.490 1.00 93.81 210 LEU A CA 1
ATOM 1664 C C . LEU A 1 210 ? 8.141 -4.980 -22.900 1.00 93.81 210 LEU A C 1
ATOM 1666 O O . LEU A 1 210 ? 8.956 -5.368 -22.064 1.00 93.81 210 LEU A O 1
ATOM 1670 N N . ALA A 1 211 ? 8.430 -4.838 -24.191 1.00 94.50 211 ALA A N 1
ATOM 1671 C CA . ALA A 1 211 ? 9.752 -5.067 -24.759 1.00 94.50 211 ALA A CA 1
ATOM 1672 C C . ALA A 1 211 ? 10.535 -3.754 -24.888 1.00 94.50 211 ALA A C 1
ATOM 1674 O O . ALA A 1 211 ? 9.955 -2.694 -25.122 1.00 94.50 211 ALA A O 1
ATOM 1675 N N . PHE A 1 212 ? 11.855 -3.861 -24.782 1.00 94.81 212 PHE A N 1
ATOM 1676 C CA . PHE A 1 212 ? 12.821 -2.768 -24.819 1.00 94.81 212 PHE A CA 1
ATOM 1677 C C . PHE A 1 212 ? 13.882 -3.037 -25.883 1.00 94.81 212 PHE A C 1
ATOM 1679 O O . PHE A 1 212 ? 14.153 -4.193 -26.226 1.00 94.81 212 PHE A O 1
ATOM 1686 N N . ALA A 1 213 ? 14.483 -1.969 -26.410 1.00 93.19 213 ALA A N 1
ATOM 1687 C CA . ALA A 1 213 ? 15.526 -2.087 -27.421 1.00 93.19 213 ALA A CA 1
ATOM 1688 C C . ALA A 1 213 ? 16.866 -2.492 -26.793 1.00 93.19 213 ALA A C 1
ATOM 1690 O O . ALA A 1 213 ? 17.626 -3.237 -27.409 1.00 93.19 213 ALA A O 1
ATOM 1691 N N . ALA A 1 214 ? 17.134 -2.042 -25.562 1.00 94.19 214 ALA A N 1
ATOM 1692 C CA . ALA A 1 214 ? 18.361 -2.344 -24.834 1.00 94.19 214 ALA A CA 1
ATOM 1693 C C . ALA A 1 214 ? 18.107 -2.887 -23.418 1.00 94.19 214 ALA A C 1
ATOM 1695 O O . ALA A 1 214 ? 17.129 -2.540 -22.756 1.00 94.19 214 ALA A O 1
ATOM 1696 N N . GLU A 1 215 ? 19.055 -3.689 -22.923 1.00 94.50 215 GLU A N 1
ATOM 1697 C CA . GLU A 1 215 ? 19.083 -4.196 -21.544 1.00 94.50 215 GLU A CA 1
ATOM 1698 C C . GLU A 1 215 ? 18.952 -3.080 -20.508 1.00 94.50 215 GLU A C 1
ATOM 1700 O O . GLU A 1 215 ? 18.123 -3.149 -19.603 1.00 94.50 215 GLU A O 1
ATOM 1705 N N . ARG A 1 216 ? 19.727 -2.009 -20.694 1.00 93.56 216 ARG A N 1
ATOM 1706 C CA . ARG A 1 216 ? 19.741 -0.868 -19.782 1.00 93.56 216 ARG A CA 1
ATOM 1707 C C . ARG A 1 216 ? 18.363 -0.220 -19.640 1.00 93.56 216 ARG A C 1
ATOM 1709 O O . ARG A 1 216 ? 17.977 0.117 -18.531 1.00 93.56 216 ARG A O 1
ATOM 1716 N N . GLU A 1 217 ? 17.618 -0.078 -20.735 1.00 94.50 217 GLU A N 1
ATOM 1717 C CA . GLU A 1 217 ? 16.276 0.523 -20.722 1.00 94.50 217 GLU A CA 1
ATOM 1718 C C . GLU A 1 217 ? 15.279 -0.350 -19.949 1.00 94.50 217 GLU A C 1
ATOM 1720 O O . GLU A 1 217 ? 14.494 0.168 -19.152 1.00 94.50 217 GLU A O 1
ATOM 1725 N N . ARG A 1 218 ? 15.344 -1.677 -20.145 1.00 95.88 218 ARG A N 1
ATOM 1726 C CA . ARG A 1 218 ? 14.554 -2.648 -19.373 1.00 95.88 218 ARG A CA 1
ATOM 1727 C C . ARG A 1 218 ? 14.863 -2.520 -17.886 1.00 95.88 218 ARG A C 1
ATOM 1729 O O . ARG A 1 218 ? 13.937 -2.476 -17.082 1.00 95.88 218 ARG A O 1
ATOM 1736 N N . ASP A 1 219 ? 16.141 -2.474 -17.525 1.00 94.88 219 ASP A N 1
ATOM 1737 C CA . ASP A 1 219 ? 16.563 -2.435 -16.124 1.00 94.88 219 ASP A CA 1
ATOM 1738 C C . ASP A 1 219 ? 16.215 -1.100 -15.457 1.00 94.88 219 ASP A C 1
ATOM 1740 O O . ASP A 1 219 ? 15.750 -1.103 -14.320 1.00 94.88 219 ASP A O 1
ATOM 1744 N N . ASP A 1 220 ? 16.352 0.027 -16.168 1.00 93.69 220 ASP A N 1
ATOM 1745 C CA . ASP A 1 220 ? 15.931 1.360 -15.707 1.00 93.69 220 ASP A CA 1
ATOM 1746 C C . ASP A 1 220 ? 14.421 1.397 -15.437 1.00 93.69 220 ASP A C 1
ATOM 1748 O O . ASP A 1 220 ? 13.977 1.880 -14.391 1.00 93.69 220 ASP A O 1
ATOM 1752 N N . PHE A 1 221 ? 13.624 0.810 -16.331 1.00 95.06 221 PHE A N 1
ATOM 1753 C CA . PHE A 1 221 ? 12.187 0.681 -16.124 1.00 95.06 221 PHE A CA 1
ATOM 1754 C C . PHE A 1 221 ? 11.836 -0.287 -14.984 1.00 95.06 221 PHE A C 1
ATOM 1756 O O . PHE A 1 221 ? 10.951 0.002 -14.176 1.00 95.06 221 PHE A O 1
ATOM 1763 N N . TYR A 1 222 ? 12.524 -1.425 -14.882 1.00 94.94 222 TYR A N 1
ATOM 1764 C CA . TYR A 1 222 ? 12.276 -2.405 -13.828 1.00 94.94 222 TYR A CA 1
ATOM 1765 C C . TYR A 1 222 ? 12.644 -1.859 -12.446 1.00 94.94 222 TYR A C 1
ATOM 1767 O O . TYR A 1 222 ? 11.883 -2.014 -11.497 1.00 94.94 222 TYR A O 1
ATOM 1775 N N . GLU A 1 223 ? 13.747 -1.128 -12.326 1.00 92.25 223 GLU A N 1
ATOM 1776 C CA . GLU A 1 223 ? 14.112 -0.443 -11.088 1.00 92.25 223 GLU A CA 1
ATOM 1777 C C . GLU A 1 223 ? 13.071 0.614 -10.692 1.00 92.25 223 GLU A C 1
ATOM 1779 O O . GLU A 1 223 ? 12.679 0.697 -9.524 1.00 92.25 223 GLU A O 1
ATOM 1784 N N . TRP A 1 224 ? 12.544 1.366 -11.666 1.00 91.50 224 TRP A N 1
ATOM 1785 C CA . TRP A 1 224 ? 11.424 2.280 -11.436 1.00 91.50 224 TRP A CA 1
ATOM 1786 C C . TRP A 1 224 ? 10.174 1.546 -10.914 1.00 91.50 224 TRP A C 1
ATOM 1788 O O . TRP A 1 224 ? 9.504 2.050 -10.004 1.00 91.50 224 TRP A O 1
ATOM 1798 N N . LEU A 1 225 ? 9.880 0.340 -11.413 1.00 92.44 225 LEU A N 1
ATOM 1799 C CA . LEU A 1 225 ? 8.814 -0.509 -10.870 1.00 92.44 225 LEU A CA 1
ATOM 1800 C C . LEU A 1 225 ? 9.131 -0.976 -9.446 1.00 92.44 225 LEU A C 1
ATOM 1802 O O . LEU A 1 225 ? 8.245 -0.929 -8.593 1.00 92.44 225 LEU A O 1
ATOM 1806 N N . CYS A 1 226 ? 10.367 -1.395 -9.164 1.00 89.56 226 CYS A N 1
ATOM 1807 C CA . CYS A 1 226 ? 10.786 -1.885 -7.850 1.00 89.56 226 CYS A CA 1
ATOM 1808 C C . CYS A 1 226 ? 10.628 -0.819 -6.760 1.00 89.56 226 CYS A C 1
ATOM 1810 O O . CYS A 1 226 ? 10.193 -1.127 -5.655 1.00 89.56 226 CYS A O 1
ATOM 1812 N N . VAL A 1 227 ? 10.872 0.462 -7.045 1.00 86.12 227 VAL A N 1
ATOM 1813 C CA . VAL A 1 227 ? 10.581 1.543 -6.079 1.00 86.12 227 VAL A CA 1
ATOM 1814 C C . VAL A 1 227 ? 9.090 1.580 -5.688 1.00 86.12 227 VAL A C 1
ATOM 1816 O O . VAL A 1 227 ? 8.757 2.013 -4.587 1.00 86.12 227 VAL A O 1
ATOM 1819 N N . ARG A 1 228 ? 8.198 1.056 -6.538 1.00 87.75 228 ARG A N 1
ATOM 1820 C CA . ARG A 1 228 ? 6.729 1.064 -6.411 1.00 87.75 228 ARG A CA 1
ATOM 1821 C C . ARG A 1 228 ? 6.142 -0.326 -6.128 1.00 87.75 228 ARG A C 1
ATOM 1823 O O . ARG A 1 228 ? 5.014 -0.615 -6.527 1.00 87.75 228 ARG A O 1
ATOM 1830 N N . LEU A 1 229 ? 6.886 -1.201 -5.442 1.00 85.62 229 LEU A N 1
ATOM 1831 C CA . LEU A 1 229 ? 6.432 -2.555 -5.066 1.00 85.62 229 LEU A CA 1
ATOM 1832 C C . LEU A 1 229 ? 5.084 -2.568 -4.325 1.00 85.62 229 LEU A C 1
ATOM 1834 O O . LEU A 1 229 ? 4.287 -3.498 -4.474 1.00 85.62 229 LEU A O 1
ATOM 1838 N N . ASP A 1 230 ? 4.789 -1.522 -3.553 1.00 81.12 230 ASP A N 1
ATOM 1839 C CA . ASP A 1 230 ? 3.514 -1.346 -2.860 1.00 81.12 230 ASP A CA 1
ATOM 1840 C C . ASP A 1 230 ? 2.313 -1.285 -3.826 1.00 81.12 230 ASP A C 1
ATOM 1842 O O . ASP A 1 230 ? 1.205 -1.676 -3.447 1.00 81.12 230 ASP A O 1
ATOM 1846 N N . ARG A 1 231 ? 2.541 -0.897 -5.090 1.00 85.69 231 ARG A N 1
ATOM 1847 C CA . ARG A 1 231 ? 1.521 -0.692 -6.131 1.00 85.69 231 ARG A CA 1
ATOM 1848 C C . ARG A 1 231 ? 1.287 -1.889 -7.042 1.00 85.69 231 ARG A C 1
ATOM 1850 O O . ARG A 1 231 ? 0.231 -1.967 -7.665 1.00 85.69 231 ARG A O 1
ATOM 1857 N N . TRP A 1 232 ? 2.214 -2.847 -7.090 1.00 88.12 232 TRP A N 1
ATOM 1858 C CA . TRP A 1 232 ? 2.197 -3.934 -8.080 1.00 88.12 232 TRP A CA 1
ATOM 1859 C C . TRP A 1 232 ? 0.892 -4.730 -8.102 1.00 88.12 232 TRP A C 1
ATOM 1861 O O . TRP A 1 232 ? 0.392 -5.048 -9.172 1.00 88.12 232 TRP A O 1
ATOM 1871 N N . HIS A 1 233 ? 0.305 -4.990 -6.933 1.00 81.94 233 HIS A N 1
ATOM 1872 C CA . HIS A 1 233 ? -0.982 -5.679 -6.843 1.00 81.94 233 HIS A CA 1
ATOM 1873 C C . HIS A 1 233 ? -2.123 -4.870 -7.478 1.00 81.94 233 HIS A C 1
ATOM 1875 O O . HIS A 1 233 ? -2.897 -5.403 -8.259 1.00 81.94 233 HIS A O 1
ATOM 1881 N N . ALA A 1 234 ? -2.234 -3.578 -7.157 1.00 81.94 234 ALA A N 1
ATOM 1882 C CA . ALA A 1 234 ? -3.282 -2.731 -7.729 1.00 81.94 234 ALA A CA 1
ATOM 1883 C C . ALA A 1 234 ? -3.111 -2.604 -9.252 1.00 81.94 234 ALA A C 1
ATOM 1885 O O . ALA A 1 234 ? -4.075 -2.653 -10.008 1.00 81.94 234 ALA A O 1
ATOM 1886 N N . TRP A 1 235 ? -1.867 -2.497 -9.718 1.00 88.88 235 TRP A N 1
ATOM 1887 C CA . TRP A 1 235 ? -1.553 -2.486 -11.143 1.00 88.88 235 TRP A CA 1
ATOM 1888 C C . TRP A 1 235 ? -1.874 -3.810 -11.841 1.00 88.88 235 TRP A C 1
ATOM 1890 O O . TRP A 1 235 ? -2.346 -3.792 -12.976 1.00 88.88 235 TRP A O 1
ATOM 1900 N N . SER A 1 236 ? -1.687 -4.952 -11.179 1.00 85.88 236 SER A N 1
ATOM 1901 C CA . SER A 1 236 ? -2.048 -6.243 -11.765 1.00 85.88 236 SER A CA 1
ATOM 1902 C C . SER A 1 236 ? -3.561 -6.381 -11.956 1.00 85.88 236 SER A C 1
ATOM 1904 O O . SER A 1 236 ? -4.020 -6.862 -12.991 1.00 85.88 236 SER A O 1
ATOM 1906 N N . GLU A 1 237 ? -4.359 -5.830 -11.037 1.00 81.25 237 GLU A N 1
ATOM 1907 C CA . GLU A 1 237 ? -5.815 -5.790 -11.193 1.00 81.25 237 GLU A CA 1
ATOM 1908 C C . GLU A 1 237 ? -6.246 -5.036 -12.456 1.00 81.25 237 GLU A C 1
ATOM 1910 O O . GLU A 1 237 ? -7.150 -5.509 -13.146 1.00 81.25 237 GLU A O 1
ATOM 1915 N N . HIS A 1 238 ? -5.556 -3.951 -12.829 1.00 79.94 238 HIS A N 1
ATOM 1916 C CA . HIS A 1 238 ? -5.803 -3.238 -14.090 1.00 79.94 238 HIS A CA 1
ATOM 1917 C C . HIS A 1 238 ? -5.475 -4.079 -15.333 1.00 79.94 238 HIS A C 1
ATOM 1919 O O . HIS A 1 238 ? -6.190 -3.991 -16.330 1.00 79.94 238 HIS A O 1
ATOM 1925 N N . ALA A 1 239 ? -4.431 -4.916 -15.293 1.00 80.00 239 ALA A N 1
ATOM 1926 C CA . ALA A 1 239 ? -4.124 -5.820 -16.407 1.00 80.00 239 ALA A CA 1
ATOM 1927 C C . ALA A 1 239 ? -5.206 -6.893 -16.586 1.00 80.00 239 ALA A C 1
ATOM 1929 O O . ALA A 1 239 ? -5.566 -7.232 -17.714 1.00 80.00 239 ALA A O 1
ATOM 1930 N N . SER A 1 240 ? -5.734 -7.393 -15.470 1.00 68.31 240 SER A N 1
ATOM 1931 C CA . SER A 1 240 ? -6.657 -8.526 -15.437 1.00 68.31 240 SER A CA 1
ATOM 1932 C C . SER A 1 240 ? -8.122 -8.162 -15.679 1.00 68.31 240 SER A C 1
ATOM 1934 O O . SER A 1 240 ? -8.878 -9.009 -16.151 1.00 68.31 240 SER A O 1
ATOM 1936 N N . SER A 1 241 ? -8.546 -6.931 -15.373 1.00 60.59 241 SER A N 1
ATOM 1937 C CA . SER A 1 241 ? -9.954 -6.526 -15.515 1.00 60.59 241 SER A CA 1
ATOM 1938 C C . SER A 1 241 ? -10.292 -5.806 -16.826 1.00 60.59 241 SER A C 1
ATOM 1940 O O . SER A 1 241 ? -11.423 -5.946 -17.289 1.00 60.59 241 SER A O 1
ATOM 1942 N N . TYR A 1 242 ? -9.344 -5.113 -17.472 1.00 49.38 242 TYR A N 1
ATOM 1943 C CA . TYR A 1 242 ? -9.688 -4.168 -18.548 1.00 49.38 242 TYR A CA 1
ATOM 1944 C C . TYR A 1 242 ? -8.772 -4.166 -19.783 1.00 49.38 242 TYR A C 1
ATOM 1946 O O . TYR A 1 242 ? -8.755 -3.191 -20.531 1.00 49.38 242 TYR A O 1
ATOM 1954 N N . ASN A 1 243 ? -8.085 -5.279 -20.076 1.00 61.38 243 ASN A N 1
ATOM 1955 C CA . ASN A 1 243 ? -7.114 -5.414 -21.177 1.00 61.38 243 ASN A CA 1
ATOM 1956 C C . ASN A 1 243 ? -5.754 -4.761 -20.847 1.00 61.38 243 ASN A C 1
ATOM 1958 O O . ASN A 1 243 ? -5.660 -3.677 -20.274 1.00 61.38 243 ASN A O 1
ATOM 1962 N N . SER A 1 244 ? -4.665 -5.405 -21.273 1.00 72.31 244 SER A N 1
ATOM 1963 C CA . SER A 1 244 ? -3.263 -5.028 -21.004 1.00 72.31 244 SER A CA 1
ATOM 1964 C C . SER A 1 244 ? -2.898 -3.584 -21.408 1.00 72.31 244 SER A C 1
ATOM 1966 O O . SER A 1 244 ? -1.912 -3.007 -20.929 1.00 72.31 244 SER A O 1
ATOM 1968 N N . ARG A 1 245 ? -3.713 -2.961 -22.266 1.00 78.88 245 ARG A N 1
ATOM 1969 C CA . ARG A 1 245 ? -3.581 -1.568 -22.707 1.00 78.88 245 ARG A CA 1
ATOM 1970 C C . ARG A 1 245 ? -3.800 -0.553 -21.582 1.00 78.88 245 ARG A C 1
ATOM 1972 O O . ARG A 1 245 ? -3.084 0.447 -21.553 1.00 78.88 245 ARG A O 1
ATOM 1979 N N . GLU A 1 246 ? -4.738 -0.790 -20.668 1.00 83.31 246 GLU A N 1
ATOM 1980 C CA . GLU A 1 246 ? -5.006 0.148 -19.571 1.00 83.31 246 GLU A CA 1
ATOM 1981 C C . GLU A 1 246 ? -3.854 0.203 -18.576 1.00 83.31 246 GLU A C 1
ATOM 1983 O O . GLU A 1 246 ? -3.418 1.295 -18.208 1.00 83.31 246 GLU A O 1
ATOM 1988 N N . LEU A 1 247 ? -3.283 -0.956 -18.227 1.00 89.44 247 LEU A N 1
ATOM 1989 C CA . LEU A 1 247 ? -2.075 -0.999 -17.408 1.00 89.44 247 LEU A CA 1
ATOM 1990 C C . LEU A 1 247 ? -0.934 -0.232 -18.087 1.00 89.44 247 LEU A C 1
ATOM 1992 O O . LEU A 1 247 ? -0.296 0.605 -17.457 1.00 89.44 247 LEU A O 1
ATOM 1996 N N . THR A 1 248 ? -0.709 -0.459 -19.384 1.00 90.88 248 THR A N 1
ATOM 1997 C CA . THR A 1 248 ? 0.339 0.260 -20.127 1.00 90.88 248 THR A CA 1
ATOM 1998 C C . THR A 1 248 ? 0.132 1.774 -20.057 1.00 90.88 248 THR A C 1
ATOM 2000 O O . THR A 1 248 ? 1.066 2.513 -19.749 1.00 90.88 248 THR A O 1
ATOM 2003 N N . HIS A 1 249 ? -1.096 2.246 -20.292 1.00 89.56 249 HIS A N 1
ATOM 2004 C CA . HIS A 1 249 ? -1.425 3.666 -20.195 1.00 89.56 249 HIS A CA 1
ATOM 2005 C C . HIS A 1 249 ? -1.190 4.212 -18.780 1.00 89.56 249 HIS A C 1
ATOM 2007 O O . HIS A 1 249 ? -0.543 5.247 -18.626 1.00 89.56 249 HIS A O 1
ATOM 2013 N N . LYS A 1 250 ? -1.643 3.493 -17.746 1.00 89.69 250 LYS A N 1
ATOM 2014 C CA . LYS A 1 250 ? -1.433 3.863 -16.343 1.00 89.69 250 LYS A CA 1
ATOM 2015 C C . LYS A 1 250 ? 0.054 3.997 -16.018 1.00 89.69 250 LYS A C 1
ATOM 2017 O O . LYS A 1 250 ? 0.459 5.035 -15.499 1.00 89.69 250 LYS A O 1
ATOM 2022 N N . LEU A 1 251 ? 0.871 3.001 -16.365 1.00 92.25 251 LEU A N 1
ATOM 2023 C CA . LEU A 1 251 ? 2.315 3.026 -16.110 1.00 92.25 251 LEU A CA 1
ATOM 2024 C C . LEU A 1 251 ? 2.990 4.201 -16.825 1.00 92.25 251 LEU A C 1
ATOM 2026 O O . LEU A 1 251 ? 3.804 4.882 -16.211 1.00 92.25 251 LEU A O 1
ATOM 2030 N N . LEU A 1 252 ? 2.607 4.501 -18.071 1.00 91.62 252 LEU A N 1
ATOM 2031 C CA . LEU A 1 252 ? 3.126 5.660 -18.803 1.00 91.62 252 LEU A CA 1
ATOM 2032 C C . LEU A 1 252 ? 2.751 6.991 -18.139 1.00 91.62 252 LEU A C 1
ATOM 2034 O O . LEU A 1 252 ? 3.601 7.870 -18.027 1.00 91.62 252 LEU A O 1
ATOM 2038 N N . VAL A 1 253 ? 1.510 7.146 -17.668 1.00 90.50 253 VAL A N 1
ATOM 2039 C CA . VAL A 1 253 ? 1.058 8.364 -16.971 1.00 90.50 253 VAL A CA 1
ATOM 2040 C C . VAL A 1 253 ? 1.816 8.563 -15.655 1.00 90.50 253 VAL A C 1
ATOM 2042 O O . VAL A 1 253 ? 2.254 9.679 -15.357 1.00 90.50 253 VAL A O 1
ATOM 2045 N N . VAL A 1 254 ? 2.004 7.496 -14.872 1.00 90.81 254 VAL A N 1
ATOM 2046 C CA . VAL A 1 254 ? 2.751 7.556 -13.604 1.00 90.81 254 VAL A CA 1
ATOM 2047 C C . VAL A 1 254 ? 4.236 7.821 -13.871 1.00 90.81 254 VAL A C 1
ATOM 2049 O O . VAL A 1 254 ? 4.814 8.706 -13.242 1.00 90.81 254 VAL A O 1
ATOM 2052 N N . LEU A 1 255 ? 4.840 7.140 -14.852 1.00 90.75 255 LEU A N 1
ATOM 2053 C CA . LEU A 1 255 ? 6.233 7.350 -15.255 1.00 90.75 255 LEU A CA 1
ATOM 2054 C C . LEU A 1 255 ? 6.459 8.795 -15.711 1.00 90.75 255 LEU A C 1
ATOM 2056 O O . LEU A 1 255 ? 7.328 9.474 -15.169 1.00 90.75 255 LEU A O 1
ATOM 2060 N N . ALA A 1 256 ? 5.635 9.305 -16.628 1.00 89.12 256 ALA A N 1
ATOM 2061 C CA . ALA A 1 256 ? 5.724 10.684 -17.103 1.00 89.12 256 ALA A CA 1
ATOM 2062 C C . ALA A 1 256 ? 5.566 11.701 -15.962 1.00 89.12 256 ALA A C 1
ATOM 2064 O O . ALA A 1 256 ? 6.277 12.703 -15.934 1.00 89.12 256 ALA A O 1
ATOM 2065 N N . SER A 1 257 ? 4.682 11.425 -14.996 1.00 86.44 257 SER A N 1
ATOM 2066 C CA . SER A 1 257 ? 4.516 12.267 -13.805 1.00 86.44 257 SER A CA 1
ATOM 2067 C C . SER A 1 257 ? 5.768 12.263 -12.920 1.00 86.44 257 SER A C 1
ATOM 2069 O O . SER A 1 257 ? 6.120 13.309 -12.388 1.00 86.44 257 SER A O 1
ATOM 2071 N N . SER A 1 258 ? 6.459 11.123 -12.810 1.00 83.62 258 SER A N 1
ATOM 2072 C CA . SER A 1 258 ? 7.680 10.975 -12.001 1.00 83.62 258 SER A CA 1
ATOM 2073 C C . SER A 1 258 ? 8.940 11.590 -12.626 1.00 83.62 258 SER A C 1
ATOM 2075 O O . SER A 1 258 ? 9.896 11.876 -11.914 1.00 83.62 258 SER A O 1
ATOM 2077 N N . LEU A 1 259 ? 8.953 11.799 -13.948 1.00 80.50 259 LEU A N 1
ATOM 2078 C CA . LEU A 1 259 ? 10.086 12.381 -14.683 1.00 80.50 259 LEU A CA 1
ATOM 2079 C C . LEU A 1 259 ? 10.093 13.915 -14.680 1.00 80.50 259 LEU A C 1
ATOM 2081 O O . LEU A 1 259 ? 11.090 14.531 -15.053 1.00 80.50 259 LEU A O 1
ATOM 2085 N N . GLN A 1 260 ? 8.982 14.548 -14.310 1.00 69.25 260 GLN A N 1
ATOM 2086 C CA . GLN A 1 260 ? 8.921 15.999 -14.221 1.00 69.25 260 GLN A CA 1
ATOM 2087 C C . GLN A 1 260 ? 9.611 16.433 -12.923 1.00 69.25 260 GLN A C 1
ATOM 2089 O O . GLN A 1 260 ? 9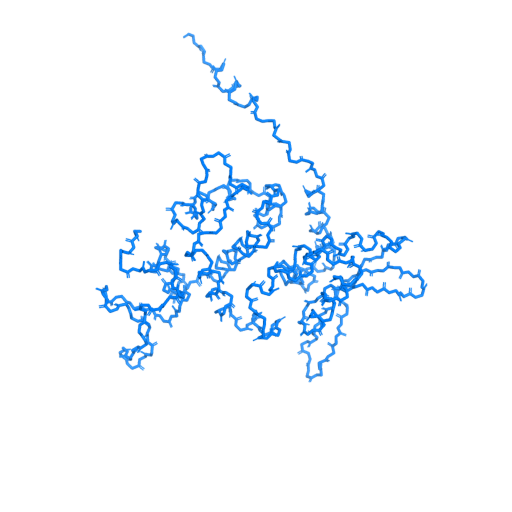.186 15.984 -11.859 1.00 69.25 260 GLN A O 1
ATOM 2094 N N . PRO A 1 261 ? 10.630 17.314 -12.963 1.00 55.22 261 PRO A N 1
ATOM 2095 C CA . PRO A 1 261 ? 11.159 17.883 -11.735 1.00 55.22 261 PRO A CA 1
ATOM 2096 C C . PRO A 1 261 ? 10.002 18.555 -10.998 1.00 55.22 261 PRO A C 1
ATOM 2098 O O . PRO A 1 261 ? 9.189 19.257 -11.613 1.00 55.22 261 PRO A O 1
ATOM 2101 N N . SER A 1 262 ? 9.908 18.307 -9.693 1.00 53.44 262 SER A N 1
ATOM 2102 C CA . SER A 1 262 ? 8.947 18.942 -8.800 1.00 53.44 262 SER A CA 1
ATOM 2103 C C . SER A 1 262 ? 9.226 20.443 -8.788 1.00 53.44 262 SER A C 1
ATOM 2105 O O . SER A 1 262 ? 9.969 20.951 -7.952 1.00 53.44 262 SER A O 1
ATOM 2107 N N . GLY A 1 263 ? 8.687 21.146 -9.784 1.00 43.00 263 GLY A N 1
ATOM 2108 C CA . GLY A 1 263 ? 8.757 22.586 -9.904 1.00 43.00 263 GLY A CA 1
ATOM 2109 C C . GLY A 1 263 ? 8.035 23.187 -8.714 1.00 43.00 263 GLY A C 1
ATOM 2110 O O . GLY A 1 263 ? 6.807 23.278 -8.699 1.00 43.00 263 GLY A O 1
ATOM 2111 N N . ILE A 1 264 ? 8.805 23.588 -7.709 1.00 44.69 264 ILE A N 1
ATOM 2112 C CA . ILE A 1 264 ? 8.428 24.731 -6.901 1.00 44.69 264 ILE A CA 1
ATOM 2113 C C . ILE A 1 264 ? 8.475 25.913 -7.863 1.00 44.69 264 ILE A C 1
ATOM 2115 O O . ILE A 1 264 ? 9.541 26.433 -8.160 1.00 44.69 264 ILE A O 1
ATOM 2119 N N . ASP A 1 265 ? 7.311 26.298 -8.366 1.00 38.91 265 ASP A N 1
ATOM 2120 C CA . ASP A 1 265 ? 7.073 27.681 -8.756 1.00 38.91 265 ASP A CA 1
ATOM 2121 C C . ASP A 1 265 ? 5.648 28.061 -8.332 1.00 38.91 265 ASP A C 1
ATOM 2123 O O . ASP A 1 265 ? 4.704 28.168 -9.113 1.00 38.91 265 ASP A O 1
ATOM 2127 N N . ARG A 1 266 ? 5.474 28.172 -7.010 1.00 39.41 266 ARG A N 1
ATOM 2128 C CA . ARG A 1 266 ? 4.434 29.012 -6.409 1.00 39.41 266 ARG A CA 1
ATOM 2129 C C . ARG A 1 266 ? 5.107 30.321 -5.982 1.00 39.41 266 ARG A C 1
ATOM 2131 O O . ARG A 1 266 ? 5.536 30.426 -4.837 1.00 39.41 266 ARG A O 1
ATOM 2138 N N . PRO A 1 267 ? 5.194 31.306 -6.887 1.00 41.31 267 PRO A N 1
ATOM 2139 C CA . PRO A 1 267 ? 4.888 32.667 -6.457 1.00 41.31 267 PRO A CA 1
ATOM 2140 C C . PRO A 1 267 ? 3.842 33.389 -7.321 1.00 41.31 267 PRO A C 1
ATOM 2142 O O . PRO A 1 267 ? 3.460 34.494 -6.971 1.00 41.31 267 PRO A O 1
ATOM 2145 N N . ALA A 1 268 ? 3.281 32.796 -8.382 1.00 40.81 268 ALA A N 1
ATOM 2146 C CA . ALA A 1 268 ? 2.362 33.543 -9.262 1.00 40.81 268 ALA A CA 1
ATOM 2147 C C . ALA A 1 268 ? 0.873 33.518 -8.847 1.00 40.81 268 ALA A C 1
ATOM 2149 O O . ALA A 1 268 ? 0.106 34.406 -9.218 1.00 40.81 268 ALA A O 1
ATOM 2150 N N . MET A 1 269 ? 0.424 32.520 -8.077 1.00 37.88 269 MET A N 1
ATOM 2151 C CA . MET A 1 269 ? -1.020 32.329 -7.841 1.00 37.88 269 MET A CA 1
ATOM 2152 C C . MET A 1 269 ? -1.577 33.169 -6.678 1.00 37.88 269 MET A C 1
ATOM 2154 O O . MET A 1 269 ? -2.760 33.494 -6.675 1.00 37.88 269 MET A O 1
ATOM 2158 N N . VAL A 1 270 ? -0.730 33.564 -5.718 1.00 44.31 270 VAL A N 1
ATOM 2159 C CA . VAL A 1 270 ? -1.118 34.477 -4.624 1.00 44.31 270 VAL A CA 1
ATOM 2160 C C . VAL A 1 270 ? -1.052 35.940 -5.086 1.00 44.31 270 VAL A C 1
ATOM 2162 O O . VAL A 1 270 ? -1.900 36.739 -4.701 1.00 44.31 270 VAL A O 1
ATOM 2165 N N . GLU A 1 271 ? -0.141 36.287 -6.003 1.00 41.81 271 GLU A N 1
ATOM 2166 C CA . GLU A 1 271 ? -0.094 37.631 -6.600 1.00 41.81 271 GLU A CA 1
ATOM 2167 C C . GLU A 1 271 ? -1.248 37.914 -7.576 1.00 41.81 271 GLU A C 1
ATOM 2169 O O . GLU A 1 271 ? -1.712 39.051 -7.651 1.00 41.81 271 GLU A O 1
ATOM 2174 N N . ALA A 1 272 ? -1.763 36.900 -8.280 1.00 43.28 272 ALA A N 1
ATOM 2175 C CA . ALA A 1 272 ? -2.898 37.069 -9.192 1.00 43.28 272 ALA A CA 1
ATOM 2176 C C . ALA A 1 272 ? -4.242 37.261 -8.461 1.00 43.28 272 ALA A C 1
ATOM 2178 O O . ALA A 1 272 ? -5.128 37.942 -8.974 1.00 43.28 272 ALA A O 1
ATOM 2179 N N . LEU A 1 273 ? -4.387 36.712 -7.249 1.00 43.69 273 LEU A N 1
ATOM 2180 C CA . LEU A 1 273 ? -5.596 36.862 -6.430 1.00 43.69 273 LEU A CA 1
ATOM 2181 C C . LEU A 1 273 ? -5.568 38.111 -5.529 1.00 43.69 273 LEU A C 1
ATOM 2183 O O . LEU A 1 273 ? -6.618 38.543 -5.066 1.00 43.69 273 LEU A O 1
ATOM 2187 N N . GLY A 1 274 ? -4.397 38.729 -5.326 1.00 45.22 274 GLY A N 1
ATOM 2188 C CA . GLY A 1 274 ? -4.246 39.981 -4.572 1.00 45.22 274 GLY A CA 1
ATOM 2189 C C . GLY A 1 274 ? -4.390 41.271 -5.394 1.00 45.22 274 GLY A C 1
ATOM 2190 O O . GLY A 1 274 ? -4.468 42.345 -4.808 1.00 45.22 274 GLY A O 1
ATOM 2191 N N . ARG A 1 275 ? -4.424 41.201 -6.736 1.00 49.47 275 ARG A N 1
ATOM 2192 C CA . ARG A 1 275 ? -4.485 42.390 -7.620 1.00 49.47 275 ARG A CA 1
ATOM 2193 C C . ARG A 1 275 ? -5.821 42.596 -8.347 1.00 49.47 275 ARG A C 1
ATOM 2195 O O . ARG A 1 275 ? -5.918 43.498 -9.173 1.00 49.47 275 ARG A O 1
ATOM 2202 N N . ALA A 1 276 ? -6.850 41.805 -8.047 1.00 47.94 276 ALA A N 1
ATOM 2203 C CA . ALA A 1 276 ? -8.159 41.893 -8.705 1.00 47.94 276 ALA A CA 1
ATOM 2204 C C . ALA A 1 276 ? -9.282 42.378 -7.769 1.00 47.94 276 ALA A C 1
ATOM 2206 O O . ALA A 1 276 ? -10.384 41.838 -7.784 1.00 47.94 276 ALA A O 1
ATOM 2207 N N . ALA A 1 277 ? -9.009 43.414 -6.974 1.00 42.38 277 ALA A N 1
ATOM 2208 C CA . ALA A 1 277 ? -10.055 44.237 -6.372 1.00 42.38 277 ALA A CA 1
ATOM 2209 C C . ALA A 1 277 ? -9.675 45.723 -6.468 1.00 42.38 277 ALA A C 1
ATOM 2211 O O . ALA A 1 277 ? -8.750 46.168 -5.789 1.00 42.38 277 ALA A O 1
ATOM 2212 N N . PRO A 1 278 ? -10.351 46.471 -7.353 1.00 42.06 278 PRO A N 1
ATOM 2213 C CA . PRO A 1 278 ? -10.753 47.845 -7.045 1.00 42.06 278 PRO A CA 1
ATOM 2214 C C . PRO A 1 278 ? -12.256 48.032 -7.377 1.00 42.06 278 PRO A C 1
ATOM 2216 O O . PRO A 1 278 ? -12.841 47.161 -8.035 1.00 42.06 278 PRO A O 1
ATOM 2219 N N . PRO A 1 279 ? -12.942 49.099 -6.925 1.00 51.25 279 PRO A N 1
ATOM 2220 C CA . PRO A 1 279 ? -12.487 50.495 -6.846 1.00 51.25 279 PRO A CA 1
ATOM 2221 C C . PRO A 1 279 ? -11.881 50.939 -5.512 1.00 51.25 279 PRO A C 1
ATOM 2223 O O . PRO A 1 279 ? -12.415 50.554 -4.449 1.00 51.25 279 PRO A O 1
#

Organism: NCBI:txid1141890

pLDDT: mean 81.61, std 14.35, range [37.88, 96.12]

Secondary structure (DSSP, 8-state):
---TT--TTSPTTTTEEEEEETTEEEEEETTT--EESSHHHIIIIIIT-PPPSSSS--HHHHHHHHHHHHHHHHHSS--HHHHHHHHSTT-HHHHHHHHHHHHHTTSB---TT-GGG--B-HHHHHHHHHHHHH--HHHHTTS-TT--HHHHHHTT-SSS-HHHHHHHHHHHHTTSSEEEEEEEETTEEEEEEEEE-SSSS--EEEEEEEEESSHHHHHHHHHHHHHTGGGHHHHHHHHHHH-HHHHHHHHHHHHHHHHS------SHHHHHHHS----